Protein AF-A0A388MCX2-F1 (afdb_monomer)

Solvent-accessible surface area (backbone atoms only — not comparable to full-atom values): 18353 Å² total; per-residue (Å²): 13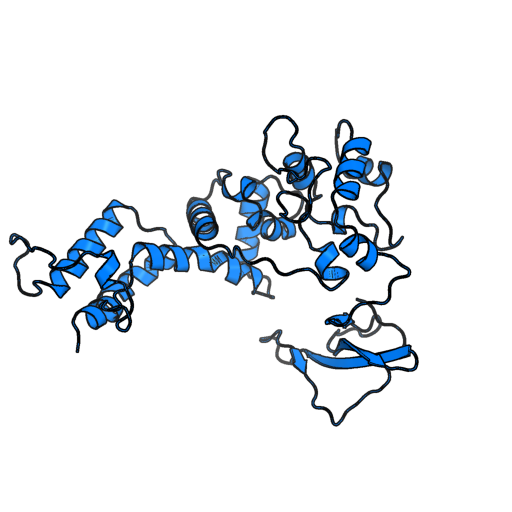3,62,58,47,58,50,42,56,62,57,66,45,49,70,49,48,69,59,20,45,70,44,73,76,50,71,70,57,44,53,51,52,52,51,52,52,49,36,49,60,72,45,68,87,57,57,93,90,52,87,81,75,77,91,64,57,71,71,55,37,37,31,46,62,90,76,74,18,63,52,27,75,54,68,61,63,52,25,34,54,43,28,22,46,56,55,62,49,56,75,69,49,91,63,93,45,71,68,53,55,50,46,25,55,53,48,17,64,56,69,43,41,64,46,54,82,50,42,72,59,42,71,72,27,66,56,55,53,69,50,81,50,92,46,69,55,56,47,43,28,39,53,29,28,71,77,66,56,80,84,79,80,78,84,65,70,32,52,67,50,46,33,64,36,55,50,45,61,24,96,70,28,28,40,99,85,70,44,57,42,38,44,44,88,50,91,89,41,56,34,36,65,37,32,37,55,53,42,47,29,41,47,64,51,42,33,79,90,75,52,40,73,54,50,60,66,61,50,51,72,68,36,85,87,60,82,64,49,55,65,50,49,52,46,54,60,68,16,46,48,69,71,55,52,49,54,55,35,76,89,44,77,84,42,60,71,35,54,30,35,50,75,80,50,91,75,68,45,52,34,36,31,35,65,44,74,44,98,86,75,45,77,41,69,45,54,30,35,52,49,90,52,98,86,44,93,54,68,45,72,64,66,84,87,73,73,72,86,62,77,69,98,51,72,38,113

pLDDT: mean 85.82, std 11.36, range [41.84, 96.75]

Secondary structure (DSSP, 8-state):
--HHHHIIIIIHHHHHHHHTTSPPPHHHHHHHHHHHHHHHH-TT--TTS----SS-HHHHHS-TTTTS--PPPHHHHHHHHHHTHHHHHHH--S--HHHHHHHHHHHHHHT-S-STTHHHHTT-HHHHTS--S-HHHHHHHHHHHHHS--------SHHHHHTSBSTT-TT-B-TTS-B---SSSTT--HHHHHHTT--BGGGGEETTTTEEPPHHHHHHHSTT-TTHHHHHHHHHHHS-HHHHHHH-TTSPPPTT-EEEESS-TT--EEEEEEEE-TTS-EEEEEEEE-SSTT---EEEPPTT----S--SSEE-

Mean predicted aligned error: 9.19 Å

Radius of gyration: 25.56 Å; Cα contacts (8 Å, |Δi|>4): 401; chains: 1; bounding box: 55×53×74 Å

Nearest PDB structures (foldseek):
  3zwl-assembly1_B  TM=4.437E-01  e=2.824E+00  Saccharomyces cerevisiae
  7za0-assembly1_AAA-2  TM=3.811E-01  e=2.824E+00  Bos taurus
  7bhp-assembly1_LZ  TM=3.731E-01  e=6.443E+00  Homo sapiens
  7ajt-assembly1_UQ  TM=3.222E-01  e=9.468E+00  Saccharomyces cerevisiae S288C

Structure (mmCIF, N/CA/C/O backbone):
data_AF-A0A388MCX2-F1
#
_entry.id   AF-A0A388MCX2-F1
#
loop_
_atom_site.group_PDB
_atom_site.id
_atom_site.type_symbol
_atom_site.label_atom_id
_atom_site.label_alt_id
_atom_site.label_comp_id
_atom_site.label_asym_id
_atom_site.label_entity_id
_atom_site.label_seq_id
_atom_site.pdbx_PDB_ins_code
_atom_site.Cartn_x
_atom_site.Cartn_y
_atom_site.Cartn_z
_atom_site.occupancy
_atom_site.B_iso_or_equiv
_atom_site.auth_seq_id
_atom_site.auth_comp_id
_atom_site.auth_asym_id
_atom_site.auth_atom_id
_atom_site.pdbx_PDB_model_num
ATOM 1 N N . MET A 1 1 ? 27.986 -21.193 -25.346 1.00 51.25 1 MET A N 1
ATOM 2 C CA . MET A 1 1 ? 27.025 -20.473 -24.473 1.00 51.25 1 MET A CA 1
ATOM 3 C C . MET A 1 1 ? 26.113 -19.589 -25.320 1.00 51.25 1 MET A C 1
ATOM 5 O O . MET A 1 1 ? 26.601 -18.941 -26.236 1.00 51.25 1 MET A O 1
ATOM 9 N N . GLY A 1 2 ? 24.800 -19.583 -25.066 1.00 84.44 2 GLY A N 1
ATOM 10 C CA . GLY A 1 2 ? 23.832 -18.855 -25.903 1.00 84.44 2 GLY A CA 1
ATOM 11 C C . GLY A 1 2 ? 23.956 -17.332 -25.774 1.00 84.44 2 GLY A C 1
ATOM 12 O O . GLY A 1 2 ? 24.013 -16.817 -24.662 1.00 84.44 2 GLY A O 1
ATOM 13 N N . ARG A 1 3 ? 23.958 -16.598 -26.898 1.00 87.56 3 ARG A N 1
ATOM 14 C CA . ARG A 1 3 ? 24.132 -15.126 -26.948 1.00 87.56 3 ARG A CA 1
ATOM 15 C C . ARG A 1 3 ? 23.177 -14.367 -26.018 1.00 87.56 3 ARG A C 1
ATOM 17 O O . ARG A 1 3 ? 23.587 -13.399 -25.391 1.00 87.56 3 ARG A O 1
ATOM 24 N N . ALA A 1 4 ? 21.940 -14.840 -25.864 1.00 86.50 4 ALA A N 1
ATOM 25 C CA . ALA A 1 4 ? 20.965 -14.265 -24.934 1.00 86.50 4 ALA A CA 1
ATOM 26 C C . ALA A 1 4 ? 21.430 -14.297 -23.462 1.00 86.50 4 ALA A C 1
ATOM 28 O O . ALA A 1 4 ? 21.191 -13.348 -22.718 1.00 86.50 4 ALA A O 1
ATOM 29 N N . LEU A 1 5 ? 22.153 -15.345 -23.047 1.00 87.69 5 LEU A N 1
ATOM 30 C CA . LEU A 1 5 ? 22.717 -15.435 -21.697 1.00 87.69 5 LEU A CA 1
ATOM 31 C C . LEU A 1 5 ? 23.795 -14.366 -21.476 1.00 87.69 5 LEU A C 1
ATOM 33 O O . LEU A 1 5 ? 23.802 -13.715 -20.435 1.00 87.69 5 LEU A O 1
ATOM 37 N N . VAL A 1 6 ? 24.655 -14.142 -22.475 1.00 89.62 6 VAL A N 1
ATOM 38 C CA . VAL A 1 6 ? 25.699 -13.104 -22.429 1.00 89.62 6 VAL A CA 1
ATOM 39 C C . VAL A 1 6 ? 25.077 -11.713 -22.308 1.00 89.62 6 VAL A C 1
ATOM 41 O O . VAL A 1 6 ? 25.524 -10.913 -21.490 1.00 89.62 6 VAL A O 1
ATOM 44 N N . VAL A 1 7 ? 24.000 -11.433 -23.051 1.00 89.75 7 VAL A N 1
ATOM 45 C CA . VAL A 1 7 ? 23.262 -10.166 -22.911 1.00 89.75 7 VAL A CA 1
ATOM 46 C C . VAL A 1 7 ? 22.733 -10.001 -21.482 1.00 89.75 7 VAL A C 1
ATOM 48 O O . VAL A 1 7 ? 22.960 -8.962 -20.864 1.00 89.75 7 VAL A O 1
ATOM 51 N N . ASN A 1 8 ? 22.069 -11.028 -20.943 1.00 89.81 8 ASN A N 1
ATOM 52 C CA . ASN A 1 8 ? 21.477 -10.980 -19.606 1.00 89.81 8 ASN A CA 1
ATOM 53 C C . ASN A 1 8 ? 22.512 -10.770 -18.490 1.00 89.81 8 ASN A C 1
ATOM 55 O O . ASN A 1 8 ? 22.220 -10.055 -17.531 1.00 89.81 8 ASN A O 1
ATOM 59 N N . MET A 1 9 ? 23.677 -11.416 -18.588 1.00 86.88 9 MET A N 1
ATOM 60 C CA . MET A 1 9 ? 24.677 -11.442 -17.515 1.00 86.88 9 MET A CA 1
ATOM 61 C C . MET A 1 9 ? 25.724 -10.333 -17.627 1.00 86.88 9 MET A C 1
ATOM 63 O O . MET A 1 9 ? 26.116 -9.784 -16.607 1.00 86.88 9 MET A O 1
ATOM 67 N N . ALA A 1 10 ? 26.167 -9.980 -18.836 1.00 85.75 10 ALA A N 1
ATOM 68 C CA . ALA A 1 10 ? 27.235 -8.999 -19.024 1.00 85.75 10 ALA A CA 1
ATOM 69 C C . ALA A 1 10 ? 26.684 -7.618 -19.400 1.00 85.75 10 ALA A C 1
ATOM 71 O O . ALA A 1 10 ? 26.901 -6.641 -18.687 1.00 85.75 10 ALA A O 1
ATOM 72 N N . LEU A 1 11 ? 25.921 -7.528 -20.497 1.00 83.06 11 LEU A N 1
ATOM 73 C CA . LEU A 1 11 ? 25.466 -6.230 -21.015 1.00 83.06 11 LEU A CA 1
ATOM 74 C C . LEU A 1 11 ? 24.467 -5.555 -20.080 1.00 83.06 11 LEU A C 1
ATOM 76 O O . LEU A 1 11 ? 24.525 -4.349 -19.848 1.00 83.06 11 LEU A O 1
ATOM 80 N N . PHE A 1 12 ? 23.539 -6.334 -19.541 1.00 88.56 12 PHE A N 1
ATOM 81 C CA . PHE A 1 12 ? 22.505 -5.807 -18.671 1.00 88.56 12 PHE A CA 1
ATOM 82 C C . PHE A 1 12 ? 22.972 -5.568 -17.233 1.00 88.56 12 PHE A C 1
ATOM 84 O O . PHE A 1 12 ? 22.443 -4.664 -16.592 1.00 88.56 12 PHE A O 1
ATOM 91 N N . ALA A 1 13 ? 23.991 -6.276 -16.736 1.00 83.25 13 ALA A N 1
ATOM 92 C CA . ALA A 1 13 ? 24.514 -6.050 -15.385 1.00 83.25 13 ALA A CA 1
ATOM 93 C C . ALA A 1 13 ? 24.967 -4.598 -15.158 1.00 83.25 13 ALA A C 1
ATOM 95 O O . ALA A 1 13 ? 24.657 -4.014 -14.119 1.00 83.25 13 ALA A O 1
ATOM 96 N N . LEU A 1 14 ? 25.594 -3.981 -16.165 1.00 82.50 14 LEU A N 1
ATOM 97 C CA . LEU A 1 14 ? 26.000 -2.572 -16.129 1.00 82.50 14 LEU A CA 1
ATOM 98 C C . LEU A 1 14 ? 24.806 -1.617 -15.970 1.00 82.50 14 LEU A C 1
ATOM 100 O O . LEU A 1 14 ? 24.901 -0.591 -15.299 1.00 82.50 14 LEU A O 1
ATOM 104 N N . LEU A 1 15 ? 23.657 -1.964 -16.555 1.00 84.88 15 LEU A N 1
ATOM 105 C CA . LEU A 1 15 ? 22.443 -1.152 -16.469 1.00 84.88 15 LEU A CA 1
ATOM 106 C C . LEU A 1 15 ? 21.780 -1.248 -15.095 1.00 84.88 15 LEU A C 1
ATOM 108 O O . LEU A 1 15 ? 21.069 -0.327 -14.701 1.00 84.88 15 LEU A O 1
ATOM 112 N N . TRP A 1 16 ? 21.980 -2.346 -14.364 1.00 86.94 16 TRP A N 1
ATOM 113 C CA . TRP A 1 16 ? 21.266 -2.604 -13.113 1.00 86.94 16 TRP A CA 1
ATOM 114 C C . TRP A 1 16 ? 21.741 -1.736 -11.956 1.00 86.94 16 TRP A C 1
ATOM 116 O O . TRP A 1 16 ? 20.928 -1.415 -11.094 1.00 86.94 16 TRP A O 1
ATOM 126 N N . TYR A 1 17 ? 23.004 -1.297 -11.954 1.00 81.81 17 TYR A N 1
ATOM 127 C CA . TYR A 1 17 ? 23.502 -0.368 -10.936 1.00 8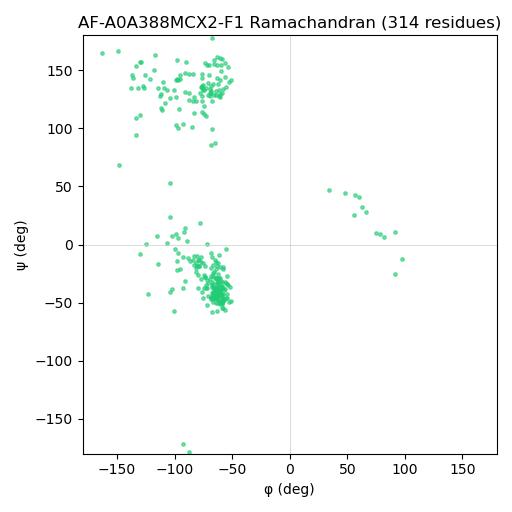1.81 17 TYR A CA 1
ATOM 128 C C . TYR A 1 17 ? 22.692 0.938 -10.936 1.00 81.81 17 TYR A C 1
ATOM 130 O O . TYR A 1 17 ? 22.064 1.292 -9.940 1.00 81.81 17 TYR A O 1
ATOM 138 N N . VAL A 1 18 ? 22.599 1.597 -12.095 1.00 83.50 18 VAL A N 1
ATOM 139 C CA . VAL A 1 18 ? 21.809 2.830 -12.262 1.00 83.50 18 VAL A CA 1
ATOM 140 C C . VAL A 1 18 ? 20.304 2.533 -12.260 1.00 83.50 18 VAL A C 1
ATOM 142 O O . VAL A 1 18 ? 19.497 3.297 -11.729 1.00 83.50 18 VAL A O 1
ATOM 145 N N . GLY A 1 19 ? 19.912 1.386 -12.813 1.00 85.75 19 GLY A N 1
ATOM 146 C CA . GLY A 1 19 ? 18.524 0.956 -12.934 1.00 85.75 19 GLY A CA 1
ATOM 147 C C . GLY A 1 19 ? 17.833 0.624 -11.610 1.00 85.75 19 GLY A C 1
ATOM 148 O O . GLY A 1 19 ? 16.627 0.403 -11.623 1.00 85.75 19 GLY A O 1
ATOM 149 N N . LYS A 1 20 ? 18.547 0.591 -10.480 1.00 86.06 20 LYS A N 1
ATOM 150 C CA . LYS A 1 20 ? 17.944 0.452 -9.143 1.00 86.06 20 LYS A CA 1
ATOM 151 C C . LYS A 1 20 ? 17.400 1.761 -8.575 1.00 86.06 20 LYS A C 1
ATOM 153 O O . LYS A 1 20 ? 16.537 1.714 -7.705 1.00 86.06 20 LYS A O 1
ATOM 158 N N . VAL A 1 21 ? 17.902 2.906 -9.034 1.00 84.44 21 VAL A N 1
ATOM 159 C CA . VAL A 1 21 ? 17.571 4.227 -8.466 1.00 84.44 21 VAL A CA 1
ATOM 160 C C . VAL A 1 21 ? 16.807 5.121 -9.434 1.00 84.44 21 VAL A C 1
ATOM 162 O O . VAL A 1 21 ? 16.193 6.096 -9.011 1.00 84.44 21 VAL A O 1
ATOM 165 N N . ARG A 1 22 ? 16.819 4.810 -10.737 1.00 86.56 22 ARG A N 1
ATOM 166 C CA . ARG A 1 22 ? 16.163 5.643 -11.747 1.00 86.56 22 ARG A CA 1
ATOM 167 C C . ARG A 1 22 ? 15.407 4.813 -12.784 1.00 86.56 22 ARG A C 1
ATOM 169 O O . ARG A 1 22 ? 15.970 3.862 -13.336 1.00 86.56 22 ARG A O 1
ATOM 176 N N . PRO A 1 23 ? 14.164 5.193 -13.128 1.00 89.00 23 PRO A N 1
ATOM 177 C CA . PRO A 1 23 ? 13.487 4.641 -14.290 1.00 89.00 23 PRO A CA 1
ATOM 178 C C . PRO A 1 23 ? 14.250 4.960 -15.582 1.00 89.00 23 PRO A C 1
ATOM 180 O O . PRO A 1 23 ? 14.630 6.102 -15.838 1.00 89.00 23 PRO A O 1
ATOM 183 N N . LEU A 1 24 ? 14.439 3.958 -16.434 1.00 89.50 24 LEU A N 1
ATOM 184 C CA . LEU A 1 24 ? 14.990 4.129 -17.772 1.00 89.50 24 LEU A CA 1
ATOM 185 C C . LEU A 1 24 ? 13.974 4.865 -18.650 1.00 89.50 24 LEU A C 1
ATOM 187 O O . LEU A 1 24 ? 12.834 4.416 -18.783 1.00 89.50 24 LEU A O 1
ATOM 191 N N . GLY A 1 25 ? 14.398 5.951 -19.297 1.00 88.56 25 GLY A N 1
ATOM 192 C CA . GLY A 1 25 ? 13.577 6.663 -20.278 1.00 88.56 25 GLY A CA 1
ATOM 193 C C . GLY A 1 25 ? 13.236 5.791 -21.491 1.00 88.56 25 GLY A C 1
ATOM 194 O O . GLY A 1 25 ? 13.982 4.874 -21.841 1.00 88.56 25 GLY A O 1
ATOM 195 N N . SER A 1 26 ? 12.121 6.088 -22.165 1.00 89.25 26 SER A N 1
ATOM 196 C CA . SER A 1 26 ? 11.643 5.319 -23.327 1.00 89.25 26 SER A CA 1
ATOM 197 C C . SER A 1 26 ? 12.703 5.202 -24.427 1.00 89.25 26 SER A C 1
ATOM 199 O O . SER A 1 26 ? 12.983 4.101 -24.894 1.00 89.25 26 SER A O 1
ATOM 201 N N . LYS A 1 27 ? 13.372 6.313 -24.766 1.00 92.88 27 LYS A N 1
ATOM 202 C CA . LYS A 1 27 ? 14.470 6.347 -25.747 1.00 92.88 27 LYS A CA 1
ATOM 203 C C . LYS A 1 27 ? 15.610 5.398 -25.361 1.00 92.88 27 LYS A C 1
ATOM 205 O O . LYS A 1 27 ? 16.040 4.592 -26.182 1.00 92.88 27 LYS A O 1
ATOM 210 N N . THR A 1 28 ? 16.0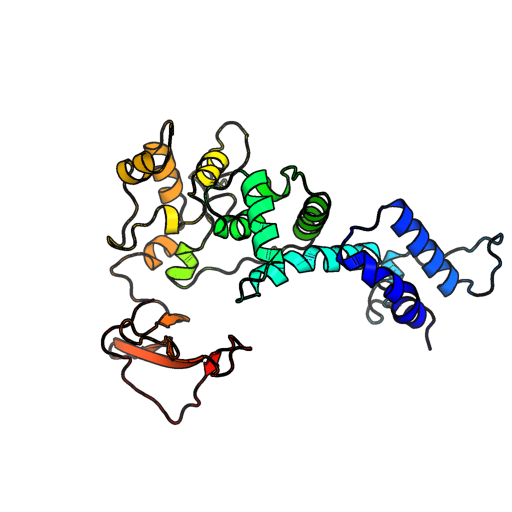53 5.438 -24.104 1.00 91.31 28 THR A N 1
ATOM 211 C CA . THR A 1 28 ? 17.114 4.559 -23.588 1.00 91.31 28 THR A CA 1
ATOM 212 C C . THR A 1 28 ? 16.702 3.093 -23.654 1.00 91.31 28 THR A C 1
ATOM 214 O O . THR A 1 28 ? 17.484 2.267 -24.118 1.00 91.31 28 THR A O 1
ATOM 217 N N . ARG A 1 29 ? 15.461 2.762 -23.268 1.00 91.69 29 ARG A N 1
ATOM 218 C CA . ARG A 1 29 ? 14.926 1.395 -23.380 1.00 91.69 29 ARG A CA 1
ATOM 219 C C . ARG A 1 29 ? 14.974 0.909 -24.828 1.00 91.69 29 ARG A C 1
ATOM 221 O O . ARG A 1 29 ? 15.477 -0.182 -25.072 1.00 91.69 29 ARG A O 1
ATOM 228 N N . THR A 1 30 ? 14.529 1.722 -25.786 1.00 91.56 30 THR A N 1
ATOM 229 C CA . THR A 1 30 ? 14.565 1.375 -27.216 1.00 91.56 30 THR A CA 1
ATOM 230 C C . THR A 1 30 ? 15.990 1.139 -27.712 1.00 91.56 30 THR A C 1
ATOM 232 O O . THR A 1 30 ? 16.240 0.152 -28.401 1.00 91.56 30 THR A O 1
ATOM 235 N N . VAL A 1 31 ? 16.946 1.990 -27.327 1.00 91.88 31 VAL A N 1
ATOM 236 C CA . VAL A 1 31 ? 18.361 1.825 -27.702 1.00 91.88 31 VAL A CA 1
ATOM 237 C C . VAL A 1 31 ? 18.945 0.542 -27.110 1.00 91.88 31 VAL A C 1
ATOM 239 O O . VAL A 1 31 ? 19.586 -0.221 -27.831 1.00 91.88 31 VAL A O 1
ATOM 242 N N . VAL A 1 32 ? 18.694 0.268 -25.828 1.00 91.56 32 VAL A N 1
ATOM 243 C CA . VAL A 1 32 ? 19.165 -0.950 -25.151 1.00 91.56 32 VAL A CA 1
ATOM 244 C C . VAL A 1 32 ? 18.576 -2.198 -25.808 1.00 91.56 32 VAL A C 1
ATOM 246 O O . VAL A 1 32 ? 19.331 -3.103 -26.162 1.00 91.56 32 VAL A O 1
ATOM 249 N N . LYS A 1 33 ? 17.256 -2.229 -26.044 1.00 92.12 33 LYS A N 1
ATOM 250 C CA . LYS A 1 33 ? 16.583 -3.332 -26.750 1.00 92.12 33 LYS A CA 1
ATOM 251 C C . LYS A 1 33 ? 17.179 -3.543 -28.141 1.00 92.12 33 LYS A C 1
ATOM 253 O O . LYS A 1 33 ? 17.530 -4.662 -28.505 1.00 92.12 33 LYS A O 1
ATOM 258 N N . ARG A 1 34 ? 17.378 -2.462 -28.903 1.00 89.88 34 ARG A N 1
ATOM 259 C CA . ARG A 1 34 ? 17.969 -2.522 -30.247 1.00 89.88 34 ARG A CA 1
ATOM 260 C C . ARG A 1 34 ? 19.397 -3.068 -30.225 1.00 89.88 34 ARG A C 1
ATOM 262 O O . ARG A 1 34 ? 19.717 -3.923 -31.043 1.00 89.88 34 ARG A O 1
ATOM 269 N N . ARG A 1 35 ? 20.248 -2.621 -29.295 1.00 89.62 35 ARG A N 1
ATOM 270 C CA . ARG A 1 35 ? 21.633 -3.112 -29.166 1.00 89.62 35 ARG A CA 1
ATOM 271 C C . ARG A 1 35 ? 21.689 -4.577 -28.735 1.00 89.62 35 ARG A C 1
ATOM 273 O O . ARG A 1 35 ? 22.442 -5.348 -29.322 1.00 89.62 35 ARG A O 1
ATOM 280 N N . ALA A 1 36 ? 20.856 -4.976 -27.777 1.00 91.00 36 ALA A N 1
ATOM 281 C CA . ALA A 1 36 ? 20.722 -6.371 -27.366 1.00 91.00 36 ALA A CA 1
ATOM 282 C C . ALA A 1 36 ? 20.261 -7.263 -28.531 1.00 91.00 36 ALA A C 1
ATOM 284 O O . ALA A 1 36 ? 20.872 -8.296 -28.798 1.00 91.00 36 ALA A O 1
ATOM 285 N N . ALA A 1 37 ? 19.240 -6.837 -29.280 1.00 90.69 37 ALA A N 1
ATOM 286 C CA . ALA A 1 37 ? 18.766 -7.560 -30.456 1.00 90.69 37 ALA A CA 1
ATOM 287 C C . ALA A 1 37 ? 19.848 -7.649 -31.546 1.00 90.69 37 ALA A C 1
ATOM 289 O O . ALA A 1 37 ? 20.050 -8.722 -32.113 1.00 90.69 37 ALA A O 1
ATOM 290 N N . LYS A 1 38 ? 20.597 -6.563 -31.795 1.00 89.94 38 LYS A N 1
ATOM 291 C CA . LYS A 1 38 ? 21.736 -6.570 -32.725 1.00 89.94 38 LYS A CA 1
ATOM 292 C C . LYS A 1 38 ? 22.774 -7.607 -32.308 1.00 89.94 38 LYS A C 1
ATOM 294 O O . LYS A 1 38 ? 23.193 -8.401 -33.138 1.00 89.94 38 LYS A O 1
ATOM 299 N N . PHE A 1 39 ? 23.140 -7.656 -31.029 1.00 89.88 39 PHE A N 1
ATOM 300 C CA . PHE A 1 39 ? 24.103 -8.633 -30.522 1.00 89.88 39 PHE A CA 1
ATOM 301 C C . PHE A 1 39 ? 23.626 -10.084 -30.704 1.00 89.88 39 PHE A C 1
ATOM 303 O O . PHE A 1 39 ? 24.408 -10.961 -31.067 1.00 89.88 39 PHE A O 1
ATOM 310 N N . VAL A 1 40 ? 22.334 -10.351 -30.498 1.00 89.94 40 VAL A N 1
ATOM 311 C CA . VAL A 1 40 ? 21.765 -11.694 -30.689 1.00 89.94 40 VAL A CA 1
ATOM 312 C C . VAL A 1 40 ? 21.800 -12.107 -32.166 1.00 89.94 40 VAL A C 1
ATOM 314 O O . VAL A 1 40 ? 22.288 -13.197 -32.486 1.00 89.94 40 VAL A O 1
ATOM 317 N N . TRP A 1 41 ? 21.328 -11.238 -33.065 1.00 89.88 41 TRP A N 1
ATOM 318 C CA . TRP A 1 41 ? 21.095 -11.578 -34.475 1.00 89.88 41 TRP A CA 1
ATOM 319 C C . TRP A 1 41 ? 22.288 -11.317 -35.402 1.00 89.88 41 TRP A C 1
ATOM 321 O O . TRP A 1 41 ? 22.467 -12.048 -36.373 1.00 89.88 41 TRP A O 1
ATOM 331 N N . LYS A 1 42 ? 23.117 -10.310 -35.114 1.00 88.38 42 LYS A N 1
ATOM 332 C CA . LYS A 1 42 ? 24.260 -9.887 -35.940 1.00 88.38 42 LYS A CA 1
ATOM 333 C C . LYS A 1 42 ? 25.410 -9.318 -35.074 1.00 88.38 42 LYS A C 1
ATOM 335 O O . LYS A 1 42 ? 25.696 -8.122 -35.147 1.00 88.38 42 LYS A O 1
ATOM 340 N N . PRO A 1 43 ? 26.093 -10.152 -34.261 1.00 83.12 43 PRO A N 1
ATOM 341 C CA . PRO A 1 43 ? 27.108 -9.691 -33.303 1.00 83.12 43 P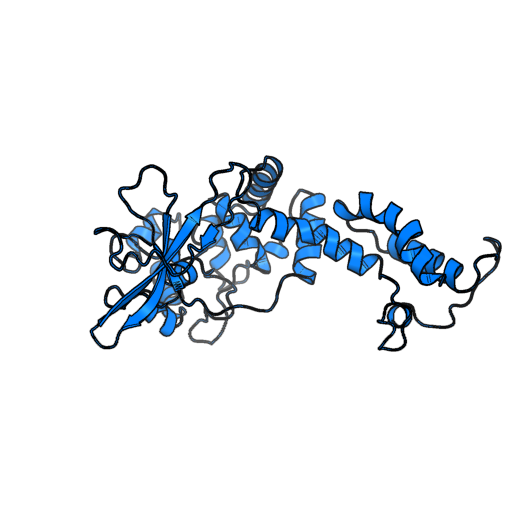RO A CA 1
ATOM 342 C C . PRO A 1 43 ? 28.355 -9.062 -33.942 1.00 83.12 43 PRO A C 1
ATOM 344 O O . PRO A 1 43 ? 28.963 -8.199 -33.324 1.00 83.12 43 PRO A O 1
ATOM 347 N N . GLY A 1 44 ? 28.729 -9.472 -35.160 1.00 81.44 44 GLY A N 1
ATOM 348 C CA . GLY A 1 44 ? 29.908 -8.960 -35.877 1.00 81.44 44 GLY A CA 1
ATOM 349 C C . GLY A 1 44 ? 29.617 -7.855 -36.898 1.00 81.44 44 GLY A C 1
ATOM 350 O O . GLY A 1 44 ? 30.508 -7.475 -37.649 1.00 81.44 44 GLY A O 1
ATOM 351 N N . GLY A 1 45 ? 28.373 -7.369 -36.984 1.00 79.31 45 GLY A N 1
ATOM 352 C CA . GLY A 1 45 ? 28.006 -6.326 -37.945 1.00 79.31 45 GLY A CA 1
ATOM 353 C C . GLY A 1 45 ? 28.490 -4.945 -37.505 1.00 79.31 45 GLY A C 1
ATOM 354 O O . GLY A 1 45 ? 28.268 -4.555 -36.354 1.00 79.31 45 GLY A O 1
ATOM 355 N N . ARG A 1 46 ? 29.075 -4.175 -38.431 1.00 77.81 46 ARG A N 1
ATOM 356 C CA . ARG A 1 46 ? 29.503 -2.785 -38.181 1.00 77.81 46 ARG A CA 1
ATOM 357 C C . ARG A 1 46 ? 28.322 -1.911 -37.748 1.00 77.81 46 ARG A C 1
ATOM 359 O O . ARG A 1 46 ? 27.160 -2.251 -37.974 1.00 77.81 46 ARG A O 1
ATOM 366 N N . ASP A 1 47 ? 28.583 -0.782 -37.095 1.00 70.94 47 ASP A N 1
ATOM 367 C CA . ASP A 1 47 ? 27.515 0.110 -36.612 1.00 70.94 47 ASP A CA 1
ATOM 368 C C . ASP A 1 47 ? 26.703 0.785 -37.717 1.00 70.94 47 ASP A C 1
ATOM 370 O O . ASP A 1 47 ? 25.522 1.059 -37.511 1.00 70.94 47 ASP A O 1
ATOM 374 N N . SER A 1 48 ? 27.286 0.931 -38.906 1.00 73.69 48 SER A N 1
ATOM 375 C CA . SER A 1 48 ? 26.608 1.402 -40.115 1.00 73.69 48 SER A CA 1
ATOM 376 C C . SER A 1 48 ? 25.728 0.345 -40.787 1.00 73.69 48 SER A C 1
ATOM 378 O O . SER A 1 48 ? 24.892 0.685 -41.621 1.00 73.69 48 SER A O 1
ATOM 380 N N . GLU A 1 49 ? 25.881 -0.935 -40.443 1.00 77.19 49 GLU A N 1
ATOM 381 C CA . GLU A 1 49 ? 25.119 -2.004 -41.076 1.00 77.19 49 GLU A CA 1
ATOM 382 C C . GLU A 1 49 ? 23.782 -2.239 -40.370 1.00 77.19 49 GLU A C 1
ATOM 384 O O . GLU A 1 49 ? 23.707 -2.461 -39.156 1.00 77.19 49 GLU A O 1
ATOM 389 N N . GLY A 1 50 ? 22.710 -2.277 -41.162 1.00 78.75 50 GLY A N 1
ATOM 390 C CA . GLY A 1 50 ? 21.401 -2.715 -40.695 1.00 78.75 50 GLY A CA 1
ATOM 391 C C . GLY A 1 50 ? 21.419 -4.156 -40.169 1.00 78.75 50 GLY A C 1
ATOM 392 O O . GLY A 1 50 ? 22.239 -4.996 -40.565 1.00 78.75 50 GLY A O 1
ATOM 393 N N . PHE A 1 51 ? 20.478 -4.450 -39.274 1.00 86.50 51 PHE A N 1
ATOM 394 C CA . PHE A 1 51 ? 20.130 -5.812 -38.880 1.00 86.50 51 PHE A CA 1
ATOM 395 C C . PHE A 1 51 ? 18.608 -5.932 -38.804 1.00 86.50 51 PHE A C 1
ATOM 397 O O . PHE A 1 51 ? 17.927 -4.979 -38.423 1.00 86.50 51 PHE A O 1
ATOM 404 N N . MET A 1 52 ? 18.090 -7.108 -39.145 1.00 83.62 52 MET A N 1
ATOM 405 C CA . MET A 1 52 ? 16.671 -7.427 -39.039 1.00 83.62 52 MET A CA 1
ATOM 406 C C . MET A 1 52 ? 16.484 -8.463 -37.924 1.00 83.62 52 MET A C 1
ATOM 408 O O . MET A 1 52 ? 17.021 -9.570 -38.037 1.00 83.62 52 MET A O 1
ATOM 412 N N . PRO A 1 53 ? 15.779 -8.129 -36.826 1.00 85.56 53 PRO A N 1
ATOM 413 C CA . PRO A 1 53 ? 15.372 -9.125 -35.844 1.00 85.56 53 PRO A CA 1
ATOM 414 C C . PRO A 1 53 ? 14.475 -10.166 -36.515 1.00 85.56 53 PRO A C 1
ATOM 416 O O . PRO A 1 53 ? 13.511 -9.803 -37.181 1.00 85.56 53 PRO A O 1
ATOM 419 N N . LYS A 1 54 ? 14.774 -11.456 -36.335 1.00 86.50 54 LYS A N 1
ATOM 420 C CA . LYS A 1 54 ? 13.935 -12.537 -36.884 1.00 86.50 54 LYS A CA 1
ATOM 421 C C . LYS A 1 54 ? 12.700 -12.832 -36.034 1.00 86.50 54 LYS A C 1
ATOM 423 O O . LYS A 1 54 ? 11.770 -13.470 -36.503 1.00 86.50 54 LYS A O 1
ATOM 428 N N . VAL A 1 55 ? 12.719 -12.404 -34.775 1.00 88.12 55 VAL A N 1
ATOM 429 C CA . VAL A 1 55 ? 11.679 -12.677 -33.782 1.00 88.12 55 VAL A CA 1
ATOM 430 C C . VAL A 1 55 ? 11.393 -11.388 -33.018 1.00 88.12 55 VAL A C 1
ATOM 432 O O . VAL A 1 55 ? 12.314 -10.607 -32.748 1.00 88.12 55 VAL A O 1
ATOM 435 N N . ALA A 1 56 ? 10.121 -11.167 -32.681 1.00 89.88 56 ALA A N 1
ATOM 436 C CA . ALA A 1 56 ? 9.686 -10.025 -31.889 1.00 89.88 56 ALA A CA 1
ATOM 437 C C . ALA A 1 56 ? 10.358 -10.002 -30.506 1.00 89.88 56 ALA A C 1
ATOM 439 O O . ALA A 1 56 ? 10.684 -11.042 -29.929 1.00 89.88 56 ALA A O 1
ATOM 440 N N . TRP A 1 57 ? 10.557 -8.796 -29.964 1.00 91.31 57 TRP A N 1
ATOM 441 C CA . TRP A 1 57 ? 11.232 -8.613 -28.677 1.00 91.31 57 TRP A CA 1
ATOM 442 C C . TRP A 1 57 ? 10.505 -9.326 -27.527 1.00 91.31 57 TRP A C 1
ATOM 444 O O . TRP A 1 57 ? 11.139 -9.977 -26.704 1.00 91.31 57 TRP A O 1
ATOM 454 N N . ASP A 1 58 ? 9.178 -9.242 -27.483 1.00 91.25 58 ASP A N 1
ATOM 455 C CA . ASP A 1 58 ? 8.413 -9.859 -26.397 1.00 91.25 58 ASP A CA 1
ATOM 456 C C . ASP A 1 58 ? 8.500 -11.392 -26.447 1.00 91.25 58 ASP A C 1
ATOM 458 O O . ASP A 1 58 ? 8.696 -12.031 -25.416 1.00 91.25 58 ASP A O 1
ATOM 462 N N . THR A 1 59 ? 8.508 -11.979 -27.647 1.00 91.75 59 THR A N 1
ATOM 463 C CA . THR A 1 59 ? 8.662 -13.427 -27.844 1.00 91.75 59 THR A CA 1
ATOM 464 C C . THR A 1 59 ? 10.038 -13.934 -27.407 1.00 91.75 59 THR A C 1
ATOM 466 O O . THR A 1 59 ? 10.131 -14.971 -26.757 1.00 91.75 59 THR A O 1
ATOM 469 N N . ILE A 1 60 ? 11.133 -13.211 -27.692 1.00 91.56 60 ILE A N 1
ATOM 470 C CA . ILE A 1 60 ? 12.465 -13.636 -27.213 1.00 91.56 60 ILE A CA 1
ATOM 471 C C . ILE A 1 60 ? 12.608 -13.522 -25.687 1.00 91.56 60 ILE A C 1
ATOM 473 O O . ILE A 1 60 ? 13.483 -14.175 -25.110 1.00 91.56 60 ILE A O 1
ATOM 477 N N . CYS A 1 61 ? 11.767 -12.710 -25.039 1.00 92.44 61 CYS A N 1
ATOM 478 C CA . CYS A 1 61 ? 11.734 -12.572 -23.588 1.00 92.44 61 CYS A CA 1
ATOM 479 C C . CYS A 1 61 ? 10.996 -13.708 -22.870 1.00 92.44 61 CYS A C 1
ATOM 481 O O . CYS A 1 61 ? 11.222 -13.889 -21.674 1.00 92.44 61 CYS A O 1
ATOM 483 N N . HIS A 1 62 ? 10.151 -14.474 -23.567 1.00 92.00 62 HIS A N 1
ATOM 484 C CA . HIS A 1 62 ? 9.488 -15.643 -22.988 1.00 92.00 62 HIS A CA 1
ATOM 485 C C . HIS A 1 62 ? 10.497 -16.695 -22.515 1.00 92.00 62 HIS A C 1
ATOM 487 O O . HIS A 1 62 ? 11.664 -16.712 -22.935 1.00 92.00 62 HIS A O 1
ATOM 493 N N . SER A 1 63 ? 10.048 -17.583 -21.628 1.00 89.62 63 SER A N 1
ATOM 494 C CA . SER A 1 63 ? 10.874 -18.691 -21.159 1.00 89.62 63 SER A CA 1
ATOM 495 C C . SER A 1 63 ? 11.225 -19.640 -22.310 1.00 89.62 63 SER A C 1
ATOM 497 O O . SER A 1 63 ? 10.567 -19.670 -23.349 1.00 89.62 63 SER A O 1
ATOM 499 N N . ARG A 1 64 ? 12.264 -20.465 -22.127 1.00 86.81 64 ARG A N 1
ATOM 500 C CA . ARG A 1 64 ? 12.618 -21.488 -23.128 1.00 86.81 64 ARG A CA 1
ATOM 501 C C . ARG A 1 64 ? 11.525 -22.543 -23.303 1.00 86.81 64 ARG A C 1
ATOM 503 O O . ARG A 1 64 ? 11.405 -23.099 -24.385 1.00 86.81 64 ARG A O 1
ATOM 510 N N . GLN A 1 65 ? 10.748 -22.800 -22.250 1.00 90.44 65 GLN A N 1
ATOM 511 C CA . GLN A 1 65 ? 9.613 -23.727 -22.280 1.00 90.44 65 GLN A CA 1
ATOM 512 C C . GLN A 1 65 ? 8.481 -23.192 -23.168 1.00 90.44 65 GLN A C 1
ATOM 514 O O . GLN A 1 65 ? 7.819 -23.961 -23.850 1.00 90.44 65 GLN A O 1
ATOM 519 N N . GLU A 1 66 ? 8.324 -21.870 -23.235 1.00 89.94 66 GLU A N 1
ATOM 520 C CA . GLU A 1 66 ? 7.343 -21.174 -24.080 1.00 89.94 66 GLU A CA 1
ATOM 521 C C . GLU A 1 66 ? 7.902 -20.819 -25.476 1.00 89.94 66 GLU A C 1
ATOM 523 O O . GLU A 1 66 ? 7.345 -19.978 -26.180 1.00 89.94 66 GLU A O 1
ATOM 528 N N . GLY A 1 67 ? 9.038 -21.406 -25.874 1.00 85.12 67 GLY A N 1
ATOM 529 C CA . GLY A 1 67 ? 9.673 -21.158 -27.175 1.00 85.12 67 GLY A CA 1
ATOM 530 C C . GLY A 1 67 ? 10.467 -19.847 -27.281 1.00 85.12 67 GLY A C 1
ATOM 531 O O . GLY A 1 67 ? 10.903 -19.477 -28.372 1.00 85.12 67 GLY A O 1
ATOM 532 N N . GLY A 1 68 ? 10.681 -19.140 -26.168 1.00 90.06 68 GLY A N 1
ATOM 533 C CA . GLY A 1 68 ? 11.504 -17.932 -26.102 1.00 90.06 68 GLY A CA 1
ATOM 534 C C . GLY A 1 68 ? 12.992 -18.200 -25.844 1.00 90.06 68 GLY A C 1
ATOM 535 O O . GLY A 1 68 ? 13.455 -19.335 -25.714 1.00 90.06 68 GLY A O 1
ATOM 536 N N . LEU A 1 69 ? 13.781 -17.124 -25.742 1.00 89.25 69 LEU A N 1
ATOM 537 C CA . LEU A 1 69 ? 15.218 -17.196 -25.432 1.00 89.25 69 LEU A CA 1
ATOM 538 C C . LEU A 1 69 ? 15.532 -16.911 -23.954 1.00 89.25 69 LEU A C 1
ATOM 540 O O . LEU A 1 69 ? 16.697 -17.006 -23.552 1.00 89.25 69 LEU A O 1
ATOM 544 N N . GLY A 1 70 ? 14.524 -16.569 -23.144 1.00 89.75 70 GLY A N 1
ATOM 545 C CA . GLY A 1 70 ? 14.682 -16.161 -21.748 1.00 89.75 70 GLY A CA 1
ATOM 546 C C . GLY A 1 70 ? 15.418 -14.829 -21.588 1.00 89.75 70 GLY A C 1
ATOM 547 O O . GLY A 1 70 ? 16.132 -14.624 -20.602 1.00 89.75 70 GLY A O 1
ATOM 548 N N . LEU A 1 71 ? 15.333 -13.937 -22.579 1.00 91.56 71 LEU A N 1
ATOM 549 C CA . LEU A 1 71 ? 15.972 -12.626 -22.500 1.00 91.56 71 LEU A CA 1
ATOM 550 C C . LEU A 1 71 ? 15.211 -11.723 -21.519 1.00 91.56 71 LEU A C 1
ATOM 552 O O . LEU A 1 71 ? 13.990 -11.636 -21.569 1.00 91.56 71 LEU A O 1
ATOM 556 N N . LYS A 1 72 ? 15.900 -11.003 -20.633 1.00 91.06 72 LYS A N 1
ATOM 557 C CA . LYS A 1 72 ? 15.214 -10.076 -19.722 1.00 91.06 72 LYS A CA 1
ATOM 558 C C . LYS A 1 72 ? 14.756 -8.830 -20.475 1.00 91.06 72 LYS A C 1
ATOM 560 O O . LYS A 1 72 ? 15.540 -8.210 -21.190 1.00 91.06 72 LYS A O 1
ATOM 565 N N . ASP A 1 73 ? 13.509 -8.410 -20.276 1.00 92.31 73 ASP A N 1
ATOM 566 C CA . ASP A 1 73 ? 13.079 -7.103 -20.768 1.00 92.31 73 ASP A CA 1
ATOM 567 C C . ASP A 1 73 ? 13.681 -5.995 -19.881 1.00 92.31 73 ASP A C 1
ATOM 569 O O . ASP A 1 73 ? 13.388 -5.949 -18.681 1.00 92.31 73 ASP A O 1
ATOM 573 N N . PRO A 1 74 ? 14.505 -5.079 -20.426 1.00 91.69 74 PRO A N 1
ATOM 574 C CA . PRO A 1 74 ? 15.176 -4.064 -19.622 1.00 91.69 74 PRO A CA 1
ATOM 575 C C . PRO A 1 74 ? 14.211 -3.054 -18.999 1.00 91.69 74 PRO A C 1
ATOM 577 O O . PRO A 1 74 ? 14.518 -2.497 -17.948 1.00 91.69 74 PRO A O 1
ATOM 580 N N . GLY A 1 75 ? 13.047 -2.824 -19.613 1.00 91.62 75 GLY A N 1
ATOM 581 C CA . GLY A 1 75 ? 12.004 -1.968 -19.060 1.00 91.62 75 GLY A CA 1
ATOM 582 C C . GLY A 1 75 ? 11.318 -2.621 -17.865 1.00 91.62 75 GLY A C 1
ATOM 583 O O . GLY A 1 75 ? 11.280 -2.013 -16.798 1.00 91.62 75 GLY A O 1
ATOM 584 N N . LYS A 1 76 ? 10.839 -3.863 -18.021 1.00 91.75 76 LYS A N 1
ATOM 585 C CA . LYS A 1 76 ? 10.184 -4.627 -16.945 1.00 91.75 76 LYS A CA 1
ATOM 586 C C . LYS A 1 76 ? 11.138 -4.863 -15.770 1.00 91.75 76 LYS A C 1
ATOM 588 O O . LYS A 1 76 ? 10.765 -4.622 -14.627 1.00 91.75 76 LYS A O 1
ATOM 593 N N . GLN A 1 77 ? 12.391 -5.244 -16.042 1.00 91.81 77 GLN A N 1
ATOM 594 C CA . GLN A 1 77 ? 13.400 -5.464 -15.001 1.00 91.81 77 GLN A CA 1
ATOM 595 C C . GLN A 1 77 ? 13.719 -4.174 -14.229 1.00 91.81 77 GLN A C 1
ATOM 597 O O . GLN A 1 77 ? 13.751 -4.193 -13.001 1.00 91.81 77 GLN A O 1
ATOM 602 N N . ASN A 1 78 ? 13.942 -3.050 -14.921 1.00 93.88 78 ASN A N 1
ATOM 603 C CA . ASN A 1 78 ? 14.162 -1.749 -14.279 1.00 93.88 78 ASN A CA 1
ATOM 604 C C . ASN A 1 78 ? 12.964 -1.314 -13.431 1.00 93.88 78 ASN A C 1
ATOM 606 O O . ASN A 1 78 ? 13.163 -0.849 -12.314 1.00 93.88 78 ASN A O 1
ATOM 610 N N . ASN A 1 79 ? 11.744 -1.515 -13.932 1.00 93.88 79 ASN A N 1
ATOM 611 C CA . ASN A 1 79 ? 10.528 -1.213 -13.188 1.00 93.88 79 ASN A CA 1
ATOM 612 C C . ASN A 1 79 ? 10.455 -2.016 -11.884 1.00 93.88 79 ASN A C 1
ATOM 614 O O . ASN A 1 79 ? 10.310 -1.437 -10.814 1.00 93.88 79 ASN A O 1
ATOM 618 N N . ALA A 1 80 ? 10.668 -3.333 -11.962 1.00 92.94 80 ALA A N 1
ATOM 619 C CA . ALA A 1 80 ? 10.685 -4.205 -10.792 1.00 92.94 80 ALA A CA 1
ATOM 620 C C . ALA A 1 80 ? 11.764 -3.793 -9.773 1.00 92.94 80 ALA A C 1
ATOM 622 O O . ALA A 1 80 ? 11.492 -3.721 -8.576 1.00 92.94 80 ALA A O 1
ATOM 623 N N . MET A 1 81 ? 12.977 -3.457 -10.233 1.00 93.81 81 MET A N 1
ATOM 624 C CA . MET A 1 81 ? 14.062 -3.009 -9.348 1.00 93.81 81 MET A CA 1
ATOM 625 C C . MET A 1 81 ? 13.740 -1.696 -8.633 1.00 93.81 81 MET A C 1
ATOM 627 O O . MET A 1 81 ? 13.984 -1.583 -7.435 1.00 93.81 81 MET A O 1
ATOM 631 N N . VAL A 1 82 ? 13.184 -0.717 -9.348 1.00 94.38 82 VAL A N 1
ATOM 632 C CA . VAL A 1 82 ? 12.782 0.570 -8.764 1.00 94.38 82 VAL A CA 1
ATOM 633 C C . VAL A 1 82 ? 11.616 0.378 -7.787 1.00 94.38 82 VAL A C 1
ATOM 635 O O . VAL A 1 82 ? 11.631 0.935 -6.695 1.00 94.38 82 VAL A O 1
ATOM 638 N N . ALA A 1 83 ? 10.647 -0.474 -8.118 1.00 94.94 83 ALA A N 1
ATOM 639 C CA . ALA A 1 83 ? 9.531 -0.790 -7.232 1.00 94.94 83 ALA A CA 1
ATOM 640 C C . ALA A 1 83 ? 9.956 -1.536 -5.955 1.00 94.94 83 ALA A C 1
ATOM 642 O O . ALA A 1 83 ? 9.273 -1.429 -4.942 1.00 94.94 83 ALA A O 1
ATOM 643 N N . THR A 1 84 ? 11.100 -2.238 -5.969 1.00 94.31 84 THR A N 1
ATOM 644 C CA . THR A 1 84 ? 11.618 -3.018 -4.824 1.00 94.31 84 THR A CA 1
ATOM 645 C C . THR A 1 84 ? 11.892 -2.151 -3.584 1.00 94.31 84 THR A C 1
ATOM 647 O O . THR A 1 84 ? 11.959 -2.669 -2.474 1.00 94.31 84 THR A O 1
ATOM 650 N N . TRP A 1 85 ? 12.026 -0.831 -3.732 1.00 93.69 85 TRP A N 1
ATOM 651 C CA . TRP A 1 85 ? 12.189 0.085 -2.599 1.00 93.69 85 TRP A CA 1
ATOM 652 C C . TRP A 1 85 ? 11.022 0.032 -1.606 1.00 93.69 85 TRP A C 1
ATOM 654 O O . TRP A 1 85 ? 11.252 0.121 -0.405 1.00 93.69 85 TRP A O 1
ATOM 664 N N . VAL A 1 86 ? 9.792 -0.162 -2.090 1.00 94.06 86 VAL A N 1
ATOM 665 C CA . VAL A 1 86 ? 8.596 -0.236 -1.239 1.00 94.06 86 VAL A CA 1
ATOM 666 C C . VAL A 1 86 ? 8.585 -1.486 -0.352 1.00 94.06 86 VAL A C 1
ATOM 668 O O . VAL A 1 86 ? 8.562 -1.324 0.863 1.00 94.06 86 VAL A O 1
ATOM 671 N N . PRO A 1 87 ? 8.654 -2.724 -0.885 1.00 92.56 87 PRO A N 1
ATOM 672 C CA . PRO A 1 87 ? 8.674 -3.914 -0.040 1.00 92.56 87 PRO A CA 1
ATOM 673 C C . PRO A 1 87 ? 9.910 -3.965 0.858 1.00 92.56 87 PRO A C 1
ATOM 675 O O . PRO A 1 87 ? 9.817 -4.493 1.956 1.00 92.56 87 PRO A O 1
ATOM 678 N N . LYS A 1 88 ? 11.045 -3.380 0.444 1.00 91.56 88 LYS A N 1
ATOM 679 C CA . LYS A 1 88 ? 12.193 -3.203 1.341 1.00 91.56 88 LYS A CA 1
ATOM 680 C C . LYS A 1 88 ? 11.831 -2.346 2.545 1.00 91.56 88 LYS A C 1
ATOM 682 O O . LYS A 1 88 ? 12.049 -2.790 3.655 1.00 91.56 88 LYS A O 1
ATOM 687 N N . ALA A 1 89 ? 11.233 -1.176 2.331 1.00 91.94 89 ALA A N 1
ATOM 688 C CA . ALA A 1 89 ? 10.815 -0.324 3.439 1.00 91.94 89 ALA A CA 1
ATOM 689 C C . ALA A 1 89 ? 9.790 -1.011 4.356 1.00 91.94 89 ALA A C 1
ATOM 691 O O . ALA A 1 89 ? 9.881 -0.876 5.567 1.00 91.94 89 ALA A O 1
ATOM 692 N N . LEU A 1 90 ? 8.846 -1.769 3.785 1.00 88.88 90 LEU A N 1
ATOM 693 C CA . LEU A 1 90 ? 7.823 -2.499 4.544 1.00 88.88 90 LEU A CA 1
ATOM 6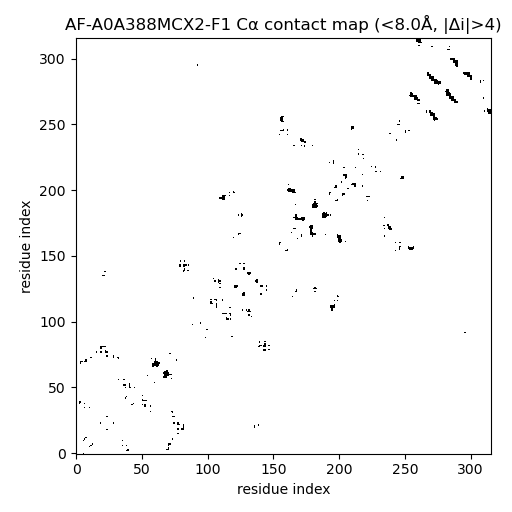94 C C . LEU A 1 90 ? 8.379 -3.680 5.353 1.00 88.88 90 LEU A C 1
ATOM 696 O O . LEU A 1 90 ? 7.779 -4.047 6.355 1.00 88.88 90 LEU A O 1
ATOM 700 N N . ALA A 1 91 ? 9.463 -4.304 4.889 1.00 87.56 91 ALA A N 1
ATOM 701 C CA . ALA A 1 91 ? 10.065 -5.480 5.518 1.00 87.56 91 ALA A CA 1
ATOM 702 C C . ALA A 1 91 ? 11.251 -5.141 6.434 1.00 87.56 91 ALA A C 1
ATOM 704 O O . ALA A 1 91 ? 11.800 -6.033 7.078 1.00 87.56 91 ALA A O 1
ATOM 705 N N . THR A 1 92 ? 11.698 -3.885 6.458 1.00 85.12 92 THR A N 1
ATOM 706 C CA . THR A 1 92 ? 12.780 -3.460 7.341 1.00 85.12 92 THR A CA 1
ATOM 707 C C . THR A 1 92 ? 12.212 -3.149 8.727 1.00 85.12 92 THR A C 1
ATOM 709 O O . THR A 1 92 ? 11.529 -2.149 8.913 1.00 85.12 92 THR A O 1
ATOM 712 N N . ASP A 1 93 ? 12.577 -3.960 9.720 1.00 67.06 93 ASP A N 1
ATOM 713 C CA . ASP A 1 93 ? 12.164 -3.758 11.121 1.00 67.06 93 ASP A CA 1
ATOM 714 C C . ASP A 1 93 ? 12.984 -2.689 11.867 1.00 67.06 93 ASP A C 1
ATOM 716 O O . ASP A 1 93 ? 12.632 -2.277 12.971 1.00 67.06 93 ASP A O 1
ATOM 720 N N . LYS A 1 94 ? 14.120 -2.264 11.299 1.00 69.81 94 LYS A N 1
ATOM 721 C CA . LYS A 1 94 ? 15.007 -1.243 11.875 1.00 69.81 94 LYS A CA 1
ATOM 722 C C . LYS A 1 94 ? 14.733 0.125 11.260 1.00 69.81 94 LYS A C 1
ATOM 724 O O . LYS A 1 94 ? 14.554 0.245 10.053 1.00 69.81 94 LYS A O 1
ATOM 729 N N . GLU A 1 95 ? 14.802 1.177 12.070 1.00 75.00 95 GLU A N 1
ATOM 730 C CA . GLU A 1 95 ? 14.732 2.552 11.570 1.00 75.00 95 GLU A CA 1
ATOM 731 C C . GLU A 1 95 ? 15.984 2.900 10.746 1.00 75.00 95 GLU A C 1
ATOM 733 O O . GLU A 1 95 ? 16.970 3.444 11.240 1.00 75.00 95 GLU A O 1
ATOM 738 N N . GLU A 1 96 ? 15.967 2.566 9.458 1.00 87.38 96 GLU A N 1
ATOM 739 C CA . GLU A 1 96 ? 16.993 3.011 8.524 1.00 87.38 96 GLU A CA 1
ATOM 740 C C . GLU A 1 96 ? 16.759 4.479 8.137 1.00 87.38 96 GLU A C 1
ATOM 742 O O . GLU A 1 96 ? 15.651 4.890 7.785 1.00 87.38 96 GLU A O 1
ATOM 747 N N . HIS A 1 97 ? 17.824 5.285 8.122 1.00 91.44 97 HIS A N 1
ATOM 748 C CA . HIS A 1 97 ? 17.727 6.726 7.850 1.00 91.44 97 HIS A CA 1
ATOM 749 C C . HIS A 1 97 ? 17.054 7.065 6.511 1.00 91.44 97 HIS A C 1
ATOM 751 O O . HIS A 1 97 ? 16.388 8.095 6.387 1.00 91.44 97 HIS A O 1
ATOM 757 N N . TRP A 1 98 ? 17.212 6.217 5.489 1.00 90.69 98 TRP A N 1
ATOM 758 C CA . TRP A 1 98 ? 16.573 6.459 4.196 1.00 90.69 98 TRP A CA 1
ATOM 759 C C . TRP A 1 98 ? 15.056 6.225 4.245 1.00 90.69 98 TRP A C 1
ATOM 761 O O . TRP A 1 98 ? 14.337 6.920 3.529 1.00 90.69 98 TRP A O 1
ATOM 771 N N . ILE A 1 99 ? 14.568 5.313 5.098 1.00 92.75 99 ILE A N 1
ATOM 772 C CA . ILE A 1 99 ? 13.133 5.086 5.342 1.00 92.75 99 ILE A CA 1
ATOM 773 C C . ILE A 1 99 ? 12.562 6.303 6.063 1.00 92.75 99 ILE A C 1
ATOM 775 O O . ILE A 1 99 ? 11.566 6.868 5.621 1.00 92.75 99 ILE A O 1
ATOM 779 N N . LEU A 1 100 ? 13.258 6.807 7.083 1.00 92.31 100 LEU A N 1
ATOM 780 C CA . LEU A 1 100 ? 12.861 8.034 7.774 1.00 92.31 100 LEU A CA 1
ATOM 781 C C . LEU A 1 100 ? 12.761 9.236 6.814 1.00 92.31 100 LEU A C 1
ATOM 783 O O . LEU A 1 100 ? 11.814 10.031 6.869 1.00 92.31 100 LEU A O 1
ATOM 787 N N . LEU A 1 101 ? 13.730 9.368 5.903 1.00 92.38 101 LEU A N 1
ATOM 788 C CA . LEU A 1 101 ? 13.714 10.399 4.868 1.00 92.38 101 LEU A CA 1
ATOM 789 C C . LEU A 1 101 ? 12.557 10.192 3.877 1.00 92.38 101 LEU A C 1
ATOM 791 O O . LEU A 1 101 ? 11.904 11.168 3.492 1.00 92.38 101 LEU A O 1
ATOM 795 N N . ALA A 1 102 ? 12.296 8.943 3.479 1.00 93.19 102 ALA A N 1
ATOM 796 C CA . ALA A 1 102 ? 11.176 8.555 2.625 1.00 93.19 102 ALA A CA 1
ATOM 797 C C . ALA A 1 102 ? 9.845 8.997 3.230 1.00 93.19 102 ALA A C 1
ATOM 799 O O . ALA A 1 102 ? 9.102 9.762 2.611 1.00 93.19 102 ALA A O 1
ATOM 800 N N . GLU A 1 103 ? 9.592 8.569 4.464 1.00 94.38 103 GLU A N 1
ATOM 801 C CA . GLU A 1 103 ? 8.383 8.874 5.213 1.00 94.38 103 GLU A CA 1
ATOM 802 C C . GLU A 1 103 ? 8.206 10.374 5.365 1.00 94.38 103 GLU A C 1
ATOM 804 O O . GLU A 1 103 ? 7.160 10.911 5.023 1.00 94.38 103 GLU A O 1
ATOM 809 N N . THR A 1 104 ? 9.251 11.089 5.783 1.00 93.94 104 THR A N 1
ATOM 810 C CA . THR A 1 104 ? 9.186 12.543 5.959 1.00 93.94 104 THR A CA 1
ATOM 811 C C . THR A 1 104 ? 8.872 13.262 4.643 1.00 93.94 104 THR A C 1
ATOM 813 O O . THR A 1 104 ? 8.086 14.214 4.618 1.00 93.94 104 THR A O 1
ATOM 816 N N . SER A 1 105 ? 9.469 12.822 3.532 1.00 93.81 105 SER A N 1
ATOM 817 C CA . SER A 1 105 ? 9.255 13.417 2.208 1.00 93.81 105 SER A CA 1
ATOM 818 C C . SER A 1 105 ? 7.839 13.162 1.682 1.00 93.81 105 SER A C 1
ATOM 820 O O . SER A 1 105 ? 7.162 14.089 1.211 1.00 93.81 105 SER A O 1
ATOM 822 N N . LEU A 1 106 ? 7.368 11.918 1.793 1.00 95.50 106 LEU A N 1
ATOM 823 C CA . LEU A 1 106 ? 6.045 11.500 1.340 1.00 95.50 106 LEU A CA 1
ATOM 824 C C . LEU A 1 106 ? 4.943 12.067 2.235 1.00 95.50 106 LEU A C 1
ATOM 826 O O . LEU A 1 106 ? 4.003 12.656 1.706 1.00 95.50 106 LEU A O 1
ATOM 830 N N . MET A 1 107 ? 5.098 12.020 3.561 1.00 95.56 107 MET A N 1
ATOM 831 C CA . MET A 1 107 ? 4.190 12.631 4.540 1.00 95.56 107 MET A CA 1
ATOM 832 C C . MET A 1 107 ? 3.954 14.108 4.215 1.00 95.56 107 MET A C 1
ATOM 834 O O . MET A 1 107 ? 2.807 14.529 4.074 1.00 95.56 107 MET A O 1
ATOM 838 N N . LYS A 1 108 ? 5.022 14.891 3.989 1.00 94.75 108 LYS A N 1
ATOM 839 C CA . LYS A 1 108 ? 4.913 16.311 3.604 1.00 94.75 108 LYS A CA 1
ATOM 840 C C . LYS A 1 108 ? 4.221 16.502 2.252 1.00 94.75 108 LYS A C 1
ATOM 842 O O . LYS A 1 108 ? 3.377 17.385 2.108 1.00 94.75 108 LYS A O 1
ATOM 847 N N . SER A 1 109 ? 4.558 15.682 1.255 1.00 94.50 109 SER A N 1
ATOM 848 C CA . SER A 1 109 ? 3.979 15.777 -0.097 1.00 94.50 109 SER A CA 1
ATOM 849 C C . SER A 1 109 ? 2.488 15.419 -0.121 1.00 94.50 109 SER A C 1
ATOM 851 O O . SER A 1 109 ? 1.683 16.003 -0.857 1.00 94.50 109 SER A O 1
ATOM 853 N N . TRP A 1 110 ? 2.101 14.463 0.713 1.00 95.06 110 TRP A N 1
ATOM 854 C CA . TRP A 1 110 ? 0.744 13.960 0.817 1.00 95.06 110 TRP A CA 1
ATOM 855 C C . TRP A 1 110 ? -0.098 14.664 1.879 1.00 95.06 110 TRP A C 1
ATOM 857 O O . TRP A 1 110 ? -1.322 14.554 1.806 1.00 95.06 110 TRP A O 1
ATOM 867 N N . LYS A 1 111 ? 0.529 15.486 2.730 1.00 94.56 111 LYS A N 1
ATOM 868 C CA . LYS A 1 111 ? -0.078 16.183 3.875 1.00 94.56 111 LYS A CA 1
ATOM 869 C C . LYS A 1 111 ? -0.671 15.210 4.894 1.00 94.56 111 LYS A C 1
ATOM 871 O O . LYS A 1 111 ? -1.778 15.418 5.371 1.00 94.56 111 LYS A O 1
ATOM 876 N N . LEU A 1 112 ? 0.039 14.119 5.157 1.00 95.25 112 LEU A N 1
ATOM 877 C CA . LEU A 1 112 ? -0.379 13.151 6.165 1.00 95.25 112 LEU A CA 1
ATOM 878 C C . LEU A 1 112 ? -0.097 13.699 7.564 1.00 95.25 112 LEU A C 1
ATOM 880 O O . LEU A 1 112 ? 0.894 14.405 7.759 1.00 95.25 112 LEU A O 1
ATOM 884 N N . ALA A 1 113 ? -0.953 13.344 8.520 1.00 93.81 113 ALA A N 1
ATOM 885 C CA . ALA A 1 113 ? -0.788 13.730 9.918 1.00 93.81 113 ALA A CA 1
ATOM 886 C C . ALA A 1 113 ? 0.375 12.987 10.598 1.00 93.81 113 ALA A C 1
ATOM 888 O O . ALA A 1 113 ? 1.040 13.550 11.465 1.00 93.81 113 ALA A O 1
ATOM 889 N N . ARG A 1 114 ? 0.628 11.732 10.196 1.00 93.75 114 ARG A N 1
ATOM 890 C CA . ARG A 1 114 ? 1.620 10.839 10.810 1.00 93.75 114 ARG A CA 1
ATOM 891 C C . ARG A 1 114 ? 2.538 10.209 9.758 1.00 93.75 114 ARG A C 1
ATOM 893 O O . ARG A 1 114 ? 2.177 10.114 8.581 1.00 93.75 114 ARG A O 1
ATOM 900 N N . ARG A 1 115 ? 3.731 9.774 10.178 1.00 92.50 115 ARG A N 1
ATOM 901 C CA . ARG A 1 115 ? 4.745 9.171 9.288 1.00 92.50 115 ARG A CA 1
ATOM 902 C C . ARG A 1 115 ? 4.384 7.735 8.920 1.00 92.50 115 ARG A C 1
ATOM 904 O O . ARG A 1 115 ? 4.452 7.370 7.750 1.00 92.50 115 ARG A O 1
ATOM 911 N N . GLU A 1 116 ? 3.894 6.963 9.883 1.00 88.81 116 GLU A N 1
ATOM 912 C CA . GLU A 1 116 ? 3.513 5.553 9.733 1.00 88.81 116 GLU A CA 1
ATOM 913 C C . GLU A 1 116 ? 2.332 5.311 8.770 1.00 88.81 116 GLU A C 1
ATOM 915 O O . GLU A 1 116 ? 2.065 4.178 8.350 1.00 88.81 116 GLU A O 1
ATOM 920 N N . ASP A 1 117 ? 1.613 6.373 8.402 1.00 94.31 117 ASP A N 1
ATOM 921 C CA . ASP A 1 117 ? 0.508 6.323 7.446 1.00 94.31 117 ASP A CA 1
ATOM 922 C C . ASP A 1 117 ? 0.988 6.336 5.988 1.00 94.31 117 ASP A C 1
ATOM 924 O O . ASP A 1 117 ? 0.229 5.971 5.087 1.00 94.31 117 ASP A O 1
ATOM 928 N N . VAL A 1 118 ? 2.250 6.707 5.734 1.00 95.25 118 VAL A N 1
ATOM 929 C CA . VAL A 1 118 ? 2.853 6.713 4.389 1.00 95.25 118 VAL A CA 1
ATOM 930 C C . VAL A 1 118 ? 2.733 5.338 3.738 1.00 95.25 118 VAL A C 1
ATOM 932 O O . VAL A 1 118 ? 2.302 5.224 2.589 1.00 95.25 118 VAL A O 1
ATOM 935 N N . TRP A 1 119 ? 3.054 4.292 4.494 1.00 93.12 119 TRP A N 1
ATOM 936 C CA . TRP A 1 119 ? 3.053 2.918 4.007 1.00 93.12 119 TRP A CA 1
ATOM 937 C C . TRP A 1 119 ? 1.646 2.349 3.809 1.00 93.12 119 TRP A C 1
ATOM 939 O O . TRP A 1 119 ? 1.448 1.541 2.907 1.00 93.12 119 TRP A O 1
ATOM 949 N N . ALA A 1 120 ? 0.642 2.826 4.555 1.00 93.31 120 ALA A N 1
ATOM 950 C CA . ALA A 1 120 ? -0.759 2.551 4.224 1.00 93.31 120 ALA A CA 1
ATOM 951 C C . ALA A 1 120 ? -1.168 3.259 2.924 1.00 93.31 120 ALA A C 1
ATOM 953 O O . ALA A 1 120 ? -1.734 2.647 2.021 1.00 93.31 120 ALA A O 1
ATOM 954 N N . CYS A 1 121 ? -0.825 4.540 2.780 1.00 95.31 121 CYS A N 1
ATOM 955 C CA . CYS A 1 121 ? -1.203 5.331 1.608 1.00 95.31 121 CYS A CA 1
ATOM 956 C C . CYS A 1 121 ? -0.576 4.822 0.301 1.00 95.31 121 CYS A C 1
ATOM 958 O O . CYS A 1 121 ? -1.118 5.081 -0.772 1.00 95.31 121 CYS A O 1
ATOM 960 N N . ILE A 1 122 ? 0.519 4.058 0.364 1.00 93.56 122 ILE A N 1
ATOM 961 C CA . ILE A 1 122 ? 1.131 3.421 -0.811 1.00 93.56 122 ILE A CA 1
ATOM 962 C C . ILE A 1 122 ? 0.245 2.326 -1.432 1.00 93.56 122 ILE A C 1
ATOM 964 O O . ILE A 1 122 ? 0.451 1.955 -2.588 1.00 93.56 122 ILE A O 1
ATOM 968 N N . GLY A 1 123 ? -0.744 1.821 -0.686 1.00 91.06 123 GLY A N 1
ATOM 969 C CA . GLY A 1 123 ? -1.781 0.919 -1.190 1.00 91.06 123 GLY A CA 1
ATOM 970 C C . GLY A 1 123 ? -2.958 1.636 -1.862 1.00 91.06 123 GLY A C 1
ATOM 971 O O . GLY A 1 123 ? -3.740 0.993 -2.559 1.00 91.06 123 GLY A O 1
ATOM 972 N N . ILE A 1 124 ? -3.076 2.959 -1.696 1.00 93.94 124 ILE A N 1
ATOM 973 C CA . ILE A 1 124 ? -4.222 3.756 -2.155 1.00 93.94 124 ILE A CA 1
ATOM 974 C C . ILE A 1 124 ? -3.907 4.372 -3.522 1.00 93.94 124 ILE A C 1
ATOM 976 O O . ILE A 1 124 ? -3.027 5.229 -3.657 1.00 93.94 124 ILE A O 1
ATOM 980 N N . ASP A 1 125 ? -4.663 4.000 -4.556 1.00 93.12 125 ASP A N 1
ATOM 981 C CA . ASP A 1 125 ? -4.386 4.424 -5.934 1.00 93.12 125 ASP A CA 1
ATOM 982 C C . ASP A 1 125 ? -4.485 5.935 -6.123 1.00 93.12 125 ASP A C 1
ATOM 984 O O . ASP A 1 125 ? -3.726 6.527 -6.901 1.00 93.12 125 ASP A O 1
ATOM 988 N N . SER A 1 126 ? -5.395 6.593 -5.407 1.00 94.69 126 SER A N 1
ATOM 989 C CA . SER A 1 126 ? -5.469 8.054 -5.437 1.00 94.69 126 SER A CA 1
ATOM 990 C C . SER A 1 126 ? -4.215 8.731 -4.899 1.00 94.69 126 SER A C 1
ATOM 992 O O . SER A 1 126 ? -3.872 9.791 -5.416 1.00 94.69 126 SER A O 1
ATOM 994 N N . TYR A 1 127 ? -3.486 8.125 -3.958 1.00 94.38 127 TYR A N 1
ATOM 995 C CA . TYR A 1 127 ? -2.211 8.656 -3.462 1.00 94.38 127 TYR A CA 1
ATOM 996 C C . TYR A 1 127 ? -1.051 8.344 -4.409 1.00 94.38 127 TYR A C 1
ATOM 998 O O . TYR A 1 127 ? -0.238 9.231 -4.670 1.00 94.38 127 TYR A O 1
ATOM 1006 N N . LEU A 1 128 ? -1.031 7.159 -5.029 1.00 94.19 128 LEU A N 1
ATOM 1007 C CA . LEU A 1 128 ? -0.037 6.812 -6.057 1.00 94.19 128 LEU A CA 1
ATOM 1008 C C . LEU A 1 128 ? -0.111 7.709 -7.303 1.00 94.19 128 LEU A C 1
ATOM 1010 O O . LEU A 1 128 ? 0.879 7.879 -8.011 1.00 94.19 128 LEU A O 1
ATOM 1014 N N . ARG A 1 129 ? -1.280 8.298 -7.587 1.00 92.19 129 ARG A N 1
ATOM 1015 C CA . ARG A 1 129 ? -1.474 9.266 -8.682 1.00 92.19 129 ARG A CA 1
ATOM 1016 C C . ARG A 1 129 ? -1.086 10.702 -8.319 1.00 92.19 129 ARG A C 1
ATOM 1018 O O . ARG A 1 129 ? -1.084 11.558 -9.204 1.00 92.19 129 ARG A O 1
ATOM 1025 N N . ARG A 1 130 ? -0.807 11.007 -7.048 1.00 91.44 130 ARG A N 1
ATOM 1026 C CA . ARG A 1 130 ? -0.503 12.382 -6.627 1.00 91.44 130 ARG A CA 1
ATOM 1027 C C . ARG A 1 130 ? 0.912 12.786 -7.038 1.00 91.44 130 ARG A C 1
ATOM 1029 O O . ARG A 1 130 ? 1.834 11.982 -6.922 1.00 91.44 130 ARG A O 1
ATOM 1036 N N . PRO A 1 131 ? 1.109 14.053 -7.439 1.00 89.44 131 PRO A N 1
ATOM 1037 C CA . PRO A 1 131 ? 2.445 14.567 -7.679 1.00 89.44 131 PRO A CA 1
ATOM 1038 C C . PRO A 1 131 ? 3.231 14.627 -6.365 1.00 89.44 131 PRO A C 1
ATOM 1040 O O . PRO A 1 131 ? 2.714 15.056 -5.330 1.00 89.44 131 PRO A O 1
ATOM 1043 N N . VAL A 1 132 ? 4.495 14.225 -6.435 1.00 93.25 132 VAL A N 1
ATOM 1044 C CA . VAL A 1 132 ? 5.474 14.308 -5.348 1.00 93.25 132 VAL A CA 1
ATOM 1045 C C . VAL A 1 132 ? 6.639 15.158 -5.848 1.00 93.25 132 VAL A C 1
ATOM 1047 O O . VAL A 1 132 ? 7.003 15.086 -7.017 1.00 93.25 132 VAL A O 1
ATOM 1050 N N . ARG A 1 133 ? 7.225 15.993 -4.982 1.00 88.38 133 ARG A N 1
ATOM 1051 C CA . ARG A 1 133 ? 8.316 16.905 -5.387 1.00 88.38 133 ARG A CA 1
ATOM 1052 C C . ARG A 1 133 ? 9.613 16.175 -5.749 1.00 88.38 133 ARG A C 1
ATOM 1054 O O . ARG A 1 133 ? 10.415 16.692 -6.512 1.00 88.38 133 ARG A O 1
ATOM 1061 N N . SER A 1 134 ? 9.831 14.995 -5.177 1.00 90.25 134 SER A N 1
ATOM 1062 C CA . SER A 1 134 ? 11.018 14.181 -5.426 1.00 90.25 134 SER A CA 1
ATOM 1063 C C . SER A 1 134 ? 10.876 13.389 -6.728 1.00 90.25 134 SER A C 1
ATOM 1065 O O . SER A 1 134 ? 9.946 12.591 -6.884 1.00 90.25 134 SER A O 1
ATOM 1067 N N . GLU A 1 135 ? 11.830 13.565 -7.646 1.00 88.19 135 GLU A N 1
ATOM 1068 C CA . GLU A 1 135 ? 11.911 12.772 -8.880 1.00 88.19 135 GLU A CA 1
ATOM 1069 C C . GLU A 1 135 ? 12.092 11.277 -8.589 1.00 88.19 135 GLU A C 1
ATOM 1071 O O . GLU A 1 135 ? 11.481 10.437 -9.253 1.00 88.19 135 GLU A O 1
ATOM 1076 N N . LEU A 1 136 ? 12.887 10.951 -7.562 1.00 90.19 136 LEU A N 1
ATOM 1077 C CA . LEU A 1 136 ? 13.110 9.579 -7.110 1.00 90.19 136 LEU A CA 1
ATOM 1078 C C . LEU A 1 136 ? 11.781 8.923 -6.722 1.00 90.19 136 LEU A C 1
ATOM 1080 O O . LEU A 1 136 ? 11.416 7.893 -7.286 1.00 90.19 136 LEU A O 1
ATOM 1084 N N . TRP A 1 137 ? 11.022 9.551 -5.819 1.00 92.38 137 TRP A N 1
ATOM 1085 C CA . TRP A 1 137 ? 9.738 9.009 -5.369 1.00 92.38 137 TRP A CA 1
ATOM 1086 C C . TRP A 1 137 ? 8.688 8.986 -6.468 1.00 92.38 137 TRP A C 1
ATOM 1088 O O . TRP A 1 137 ? 7.913 8.041 -6.542 1.00 92.38 137 TRP A O 1
ATOM 1098 N N . THR A 1 138 ? 8.697 9.957 -7.378 1.00 93.12 138 THR A N 1
ATOM 1099 C CA . THR A 1 138 ? 7.826 9.916 -8.560 1.00 93.12 138 THR A CA 1
ATOM 1100 C C . THR A 1 138 ? 8.099 8.664 -9.401 1.00 93.12 138 THR A C 1
ATOM 1102 O O . THR A 1 138 ? 7.165 7.982 -9.824 1.00 93.12 138 THR A O 1
ATOM 1105 N N . GLY A 1 139 ? 9.375 8.319 -9.604 1.00 92.56 139 GLY A N 1
ATOM 1106 C CA . GLY A 1 139 ? 9.777 7.092 -10.287 1.00 92.56 139 GLY A CA 1
ATOM 1107 C C . GLY A 1 139 ? 9.385 5.821 -9.529 1.00 92.56 139 GLY A C 1
ATOM 1108 O O . GLY A 1 139 ? 8.824 4.909 -10.136 1.00 92.56 139 GLY A O 1
ATOM 1109 N N . ILE A 1 140 ? 9.638 5.783 -8.216 1.00 94.94 140 ILE A N 1
ATOM 1110 C CA . ILE A 1 140 ? 9.316 4.639 -7.347 1.00 94.94 140 ILE A CA 1
ATOM 1111 C C . ILE A 1 140 ? 7.813 4.383 -7.299 1.00 94.94 140 ILE A C 1
ATOM 1113 O O . ILE A 1 140 ? 7.390 3.261 -7.549 1.00 94.94 140 ILE A O 1
ATOM 1117 N N . LEU A 1 141 ? 6.998 5.404 -7.036 1.00 95.12 141 LEU A N 1
ATOM 1118 C CA . LEU A 1 141 ? 5.545 5.259 -6.916 1.00 95.12 141 LEU A CA 1
ATOM 1119 C C . LEU A 1 141 ? 4.902 4.847 -8.241 1.00 95.12 141 LEU A C 1
ATOM 1121 O O . LEU A 1 141 ? 3.985 4.028 -8.251 1.00 95.12 141 LEU A O 1
ATOM 1125 N N . LYS A 1 142 ? 5.406 5.364 -9.370 1.00 93.81 142 LYS A N 1
ATOM 1126 C CA . LYS A 1 142 ? 4.955 4.936 -10.697 1.00 93.81 142 LYS A CA 1
ATOM 1127 C C . LYS A 1 142 ? 5.277 3.463 -10.946 1.00 93.81 142 LYS A C 1
ATOM 1129 O O . LYS A 1 142 ? 4.401 2.732 -11.395 1.00 93.81 142 LYS A O 1
ATOM 1134 N N . ALA A 1 143 ? 6.505 3.044 -10.644 1.00 94.25 143 ALA A N 1
ATOM 1135 C CA . ALA A 1 143 ? 6.916 1.655 -10.802 1.00 94.25 143 ALA A CA 1
ATOM 1136 C C . ALA A 1 143 ? 6.121 0.725 -9.878 1.00 94.25 143 ALA A C 1
ATOM 1138 O O . ALA A 1 143 ? 5.612 -0.298 -10.321 1.00 94.25 143 ALA A O 1
ATOM 1139 N N . TRP A 1 144 ? 5.953 1.121 -8.614 1.00 95.62 144 TRP A N 1
ATOM 1140 C CA . TRP A 1 144 ? 5.165 0.395 -7.624 1.00 95.62 144 TRP A CA 1
ATOM 1141 C C . TRP A 1 144 ? 3.719 0.210 -8.074 1.00 95.62 144 TRP A C 1
ATOM 1143 O O . TRP A 1 144 ? 3.216 -0.903 -8.034 1.00 95.62 144 TRP A O 1
ATOM 1153 N N . LYS A 1 145 ? 3.066 1.255 -8.592 1.00 94.06 145 LYS A N 1
ATOM 1154 C CA . LYS A 1 145 ? 1.690 1.162 -9.096 1.00 94.06 145 LYS A CA 1
ATOM 1155 C C . LYS A 1 145 ? 1.502 0.072 -10.162 1.00 94.06 145 LYS A C 1
ATOM 1157 O O . LYS A 1 145 ? 0.427 -0.506 -10.240 1.00 94.06 145 LYS A O 1
ATOM 1162 N N . GLU A 1 146 ? 2.515 -0.183 -10.988 1.00 92.00 146 GLU A N 1
ATOM 1163 C CA . GLU A 1 146 ? 2.452 -1.188 -12.058 1.00 92.00 146 GLU A CA 1
ATOM 1164 C C . GLU A 1 146 ? 2.702 -2.623 -11.570 1.00 92.00 146 GLU A C 1
ATOM 1166 O O . GLU A 1 146 ? 2.353 -3.562 -12.280 1.00 92.00 146 GLU A O 1
ATOM 1171 N N . VAL A 1 147 ? 3.339 -2.804 -10.407 1.00 91.44 147 VAL A N 1
ATOM 1172 C CA . VAL A 1 147 ? 3.757 -4.131 -9.909 1.00 91.44 147 VAL A CA 1
ATOM 1173 C C . VAL A 1 147 ? 3.240 -4.462 -8.511 1.00 91.44 147 VAL A C 1
ATOM 1175 O O . VAL A 1 147 ? 3.577 -5.522 -7.980 1.00 91.44 147 VAL A O 1
ATOM 1178 N N . LYS A 1 148 ? 2.480 -3.558 -7.885 1.00 90.44 148 LYS A N 1
ATOM 1179 C CA . LYS A 1 148 ? 1.898 -3.783 -6.564 1.00 90.44 148 LYS A CA 1
ATOM 1180 C C . LYS A 1 148 ? 1.049 -5.066 -6.600 1.00 90.44 148 LYS A C 1
ATOM 1182 O O . LYS A 1 148 ? 0.416 -5.337 -7.619 1.00 90.44 148 LYS A O 1
ATOM 1187 N N . PRO A 1 149 ? 1.018 -5.861 -5.521 1.00 85.88 149 PRO A N 1
ATOM 1188 C CA . PRO A 1 149 ? 0.176 -7.046 -5.484 1.00 85.88 149 PRO A CA 1
ATOM 1189 C C . PRO A 1 149 ? -1.305 -6.675 -5.615 1.00 85.88 149 PRO A C 1
ATOM 1191 O O . PRO A 1 149 ? -1.813 -5.874 -4.834 1.00 85.88 149 PRO A O 1
ATOM 1194 N N . ASP A 1 150 ? -2.000 -7.302 -6.562 1.00 79.06 150 ASP A N 1
ATOM 1195 C CA . ASP A 1 150 ? -3.467 -7.238 -6.649 1.00 79.06 150 ASP A CA 1
ATOM 1196 C C . ASP A 1 150 ? -4.138 -8.261 -5.720 1.00 79.06 150 ASP A C 1
ATOM 1198 O O . ASP A 1 150 ? -5.327 -8.166 -5.411 1.00 79.06 150 ASP A O 1
ATOM 1202 N N . ARG A 1 151 ? -3.374 -9.265 -5.267 1.00 74.88 151 ARG A N 1
ATOM 1203 C CA . ARG A 1 151 ? -3.872 -10.299 -4.365 1.00 74.88 151 ARG A CA 1
ATOM 1204 C C . ARG A 1 151 ? -3.981 -9.733 -2.957 1.00 74.88 151 ARG A C 1
ATOM 1206 O O . ARG A 1 151 ? -2.978 -9.434 -2.315 1.00 74.88 151 ARG A O 1
ATOM 1213 N N . TRP A 1 152 ? -5.214 -9.646 -2.489 1.00 76.25 152 TRP A N 1
ATOM 1214 C CA . TRP A 1 152 ? -5.552 -9.278 -1.127 1.00 76.25 152 TRP A CA 1
ATOM 1215 C C . TRP A 1 152 ? -5.842 -10.542 -0.304 1.00 76.25 152 TRP A C 1
ATOM 1217 O O . TRP A 1 152 ? -6.423 -11.502 -0.818 1.00 76.25 152 TRP A O 1
ATOM 1227 N N . THR A 1 153 ? -5.414 -10.546 0.956 1.00 83.50 153 THR A N 1
ATOM 1228 C CA . THR A 1 153 ? -5.644 -11.641 1.908 1.00 83.50 153 THR A CA 1
ATOM 1229 C C . THR A 1 153 ? -6.699 -11.195 2.913 1.00 83.50 153 THR A C 1
ATOM 1231 O O . THR A 1 153 ? -6.610 -10.082 3.427 1.00 83.50 153 THR A O 1
ATOM 1234 N N . GLU A 1 154 ? -7.688 -12.051 3.180 1.00 88.44 154 GLU A N 1
ATOM 1235 C CA . GLU A 1 154 ? -8.750 -11.759 4.149 1.00 88.44 154 GLU A CA 1
ATOM 1236 C C . GLU A 1 154 ? -8.169 -11.662 5.567 1.00 88.44 154 GLU A C 1
ATOM 1238 O O . GLU A 1 154 ? -7.427 -12.569 5.952 1.00 88.44 154 GLU A O 1
ATOM 1243 N N . PRO A 1 155 ? -8.455 -10.582 6.325 1.00 92.88 155 PRO A N 1
ATOM 1244 C CA . PRO A 1 155 ? -7.988 -10.455 7.692 1.00 92.88 155 PRO A CA 1
ATOM 1245 C C . PRO A 1 155 ? -8.703 -11.490 8.554 1.00 92.88 155 PRO A C 1
ATOM 1247 O O . PRO A 1 155 ? -9.928 -11.616 8.519 1.00 92.88 155 PRO A O 1
ATOM 1250 N N . VAL A 1 156 ? -7.919 -12.228 9.324 1.00 90.56 156 VAL A N 1
ATOM 1251 C CA . VAL A 1 156 ? -8.396 -13.280 10.216 1.00 90.56 156 VAL A CA 1
ATOM 1252 C C . VAL A 1 156 ? -8.405 -12.777 11.651 1.00 90.56 156 VAL A C 1
ATOM 1254 O O . VAL A 1 156 ? -9.329 -13.094 12.387 1.00 90.56 156 VAL A O 1
ATOM 1257 N N . THR A 1 157 ? -7.414 -11.980 12.056 1.00 90.44 157 THR A N 1
ATOM 1258 C CA . THR A 1 157 ? -7.272 -11.517 13.448 1.00 90.44 157 THR A CA 1
ATOM 1259 C C . THR A 1 157 ? -7.830 -10.111 13.673 1.00 90.44 157 THR A C 1
ATOM 1261 O O . THR A 1 157 ? -7.921 -9.307 12.742 1.00 90.44 157 THR A O 1
ATOM 1264 N N . LYS A 1 158 ? -8.144 -9.774 14.936 1.00 91.06 158 LYS A N 1
ATOM 1265 C CA . LYS A 1 158 ? -8.541 -8.414 15.350 1.00 91.06 158 LYS A CA 1
ATOM 1266 C C . LYS A 1 158 ? -7.538 -7.372 14.862 1.00 91.06 158 LYS A C 1
ATOM 1268 O O . LYS A 1 158 ? -7.921 -6.406 14.207 1.00 91.06 158 LYS A O 1
ATOM 1273 N N . GLN A 1 159 ? -6.248 -7.618 15.080 1.00 90.00 159 GLN A N 1
ATOM 1274 C CA . GLN A 1 159 ? -5.197 -6.694 14.666 1.00 90.00 159 GLN A CA 1
ATOM 1275 C C . GLN A 1 159 ? -5.119 -6.523 13.143 1.00 90.00 159 GLN A C 1
ATOM 1277 O O . GLN A 1 159 ? -4.955 -5.407 12.651 1.00 90.00 159 GLN A O 1
ATOM 1282 N N . GLU A 1 160 ? -5.285 -7.599 12.372 1.00 92.88 160 GLU A N 1
ATOM 1283 C CA . GLU A 1 160 ? -5.320 -7.513 10.908 1.00 92.88 160 GLU A CA 1
ATOM 1284 C C . GLU A 1 160 ? -6.517 -6.705 10.403 1.00 92.88 160 GLU A C 1
ATOM 1286 O O . GLU A 1 160 ? -6.361 -5.944 9.443 1.00 92.88 160 GLU A O 1
ATOM 1291 N N . VAL A 1 161 ? -7.684 -6.834 11.049 1.00 95.12 161 VAL A N 1
ATOM 1292 C CA . VAL A 1 161 ? -8.869 -6.012 10.763 1.00 95.12 161 VAL A CA 1
ATOM 1293 C C . VAL A 1 161 ? -8.586 -4.546 11.098 1.00 95.12 161 VAL A C 1
ATOM 1295 O O . VAL A 1 161 ? -8.779 -3.674 10.252 1.00 95.12 161 VAL A O 1
ATOM 1298 N N . LEU A 1 162 ? -8.066 -4.260 12.293 1.00 94.94 162 LEU A N 1
ATOM 1299 C CA . LEU A 1 162 ? -7.737 -2.905 12.747 1.00 94.94 162 LEU A CA 1
ATOM 1300 C C . LEU A 1 162 ? -6.720 -2.202 11.829 1.00 94.94 162 LEU A C 1
ATOM 1302 O O . LEU A 1 162 ? -6.788 -0.985 11.631 1.00 94.94 162 LEU A O 1
ATOM 1306 N N . LEU A 1 163 ? -5.801 -2.957 11.222 1.00 93.81 163 LEU A N 1
ATOM 1307 C CA . LEU A 1 163 ? -4.806 -2.437 10.285 1.00 93.81 163 LEU A CA 1
ATOM 1308 C C . LEU A 1 163 ? -5.332 -2.221 8.855 1.00 93.81 163 LEU A C 1
ATOM 1310 O O . LEU A 1 163 ? -4.630 -1.587 8.057 1.00 93.81 163 LEU A O 1
ATOM 1314 N N . GLN A 1 164 ? -6.542 -2.686 8.518 1.00 94.88 164 GLN A N 1
ATOM 1315 C CA . GLN A 1 164 ? -7.124 -2.465 7.192 1.00 94.88 164 GLN A CA 1
ATOM 1316 C C . GLN A 1 164 ? -7.326 -0.974 6.916 1.00 94.88 164 GLN A C 1
ATOM 1318 O O . GLN A 1 164 ? -7.797 -0.215 7.763 1.00 94.88 164 GLN A O 1
ATOM 1323 N N . ILE A 1 165 ? -7.001 -0.561 5.691 1.00 95.19 165 ILE A N 1
ATOM 1324 C CA . ILE A 1 165 ? -7.248 0.798 5.200 1.00 95.19 165 ILE A CA 1
ATOM 1325 C C . ILE A 1 165 ? -8.754 0.982 4.991 1.00 95.19 165 ILE A C 1
ATOM 1327 O O . ILE A 1 165 ? -9.413 0.084 4.469 1.00 95.19 165 ILE A O 1
ATOM 1331 N N . ILE A 1 166 ? -9.284 2.149 5.363 1.00 96.19 166 ILE A N 1
ATOM 1332 C CA . ILE A 1 166 ? -10.709 2.482 5.217 1.00 96.19 166 ILE A CA 1
ATOM 1333 C C . ILE A 1 166 ? -11.061 2.808 3.758 1.00 96.19 166 ILE A C 1
ATOM 1335 O O . ILE A 1 166 ? -12.064 2.338 3.223 1.00 96.19 166 ILE A O 1
ATOM 1339 N N . PHE A 1 167 ? -10.237 3.629 3.106 1.00 96.12 167 PHE A N 1
ATOM 1340 C CA . PHE A 1 167 ? -10.526 4.190 1.787 1.00 96.12 167 PHE A CA 1
ATOM 1341 C C . PHE A 1 167 ? -9.868 3.401 0.653 1.00 96.12 167 PHE A C 1
ATOM 1343 O O . PHE A 1 167 ? -8.729 2.961 0.765 1.00 96.12 167 PHE A O 1
ATOM 1350 N N . GLU A 1 168 ? -10.584 3.264 -0.464 1.00 94.06 168 GLU A N 1
ATOM 1351 C CA . GLU A 1 168 ? -10.196 2.471 -1.643 1.00 94.06 168 GLU A CA 1
ATOM 1352 C C . GLU A 1 168 ? -9.895 1.002 -1.314 1.00 94.06 168 GLU A C 1
ATOM 1354 O O . GLU A 1 168 ? -9.180 0.318 -2.043 1.00 94.06 168 GLU A O 1
ATOM 1359 N N . ASN A 1 169 ? -10.483 0.504 -0.225 1.00 93.62 169 ASN A N 1
ATOM 1360 C CA . ASN A 1 169 ? -10.445 -0.900 0.134 1.00 93.62 169 ASN A CA 1
ATOM 1361 C C . ASN A 1 169 ? -11.566 -1.651 -0.610 1.00 93.62 169 ASN A C 1
ATOM 1363 O O . ASN A 1 169 ? -12.737 -1.302 -0.452 1.00 93.62 169 ASN A O 1
ATOM 1367 N N . PRO A 1 170 ? -11.258 -2.702 -1.393 1.00 92.12 170 PRO A N 1
ATOM 1368 C CA . PRO A 1 170 ? -12.249 -3.416 -2.199 1.00 92.12 170 PRO A CA 1
ATOM 1369 C C . PRO A 1 170 ? -13.336 -4.132 -1.385 1.00 92.12 170 PRO A C 1
ATOM 1371 O O . PRO A 1 170 ? -14.349 -4.527 -1.973 1.00 92.12 170 PRO A O 1
ATOM 1374 N N . LYS A 1 171 ? -13.140 -4.312 -0.074 1.00 93.38 171 LYS A N 1
ATOM 1375 C CA . LYS A 1 171 ? -14.097 -4.946 0.843 1.00 93.38 171 LYS A CA 1
ATOM 1376 C C . LYS A 1 171 ? -14.943 -3.948 1.629 1.00 93.38 171 LYS A C 1
ATOM 1378 O O . LYS A 1 171 ? -16.032 -4.313 2.053 1.00 93.38 171 LYS A O 1
ATOM 1383 N N . ILE A 1 172 ? -14.491 -2.702 1.774 1.00 94.75 172 ILE A N 1
ATOM 1384 C CA . ILE A 1 172 ? -15.264 -1.640 2.426 1.00 94.75 172 ILE A CA 1
ATOM 1385 C C . ILE A 1 172 ? -16.039 -0.892 1.345 1.00 94.75 172 ILE A C 1
ATOM 1387 O O . ILE A 1 172 ? -15.481 -0.113 0.565 1.00 94.75 172 ILE A O 1
ATOM 1391 N N . ARG A 1 173 ? -17.340 -1.170 1.273 1.00 94.69 173 ARG A N 1
ATOM 1392 C CA . ARG A 1 173 ? -18.230 -0.637 0.238 1.00 94.69 173 ARG A CA 1
ATOM 1393 C C . ARG A 1 173 ? -19.437 0.015 0.879 1.00 94.69 173 ARG A C 1
ATOM 1395 O O . ARG A 1 173 ? -20.014 -0.537 1.807 1.00 94.69 173 ARG A O 1
ATOM 1402 N N . ASN A 1 174 ? -19.816 1.179 0.371 1.00 92.75 174 ASN A N 1
ATOM 1403 C CA . ASN A 1 174 ? -21.020 1.867 0.815 1.00 92.75 174 ASN A CA 1
ATOM 1404 C C . ASN A 1 174 ? -22.291 1.087 0.418 1.00 92.75 174 ASN A C 1
ATOM 1406 O O . ASN A 1 174 ? -22.221 0.070 -0.275 1.00 92.75 174 ASN A O 1
ATOM 1410 N N . GLY A 1 175 ? -23.464 1.593 0.810 1.00 88.38 175 GLY A N 1
ATOM 1411 C CA . GLY A 1 175 ? -24.754 0.964 0.490 1.00 88.38 175 GLY A CA 1
ATOM 1412 C C . GLY A 1 175 ? -25.033 0.787 -1.012 1.00 88.38 175 GLY A C 1
ATOM 1413 O O . GLY A 1 175 ? -25.833 -0.062 -1.385 1.00 88.38 175 GLY A O 1
ATOM 1414 N N . GLU A 1 176 ? -24.340 1.526 -1.884 1.00 89.06 176 GLU A N 1
ATOM 1415 C CA . GLU A 1 176 ? -24.417 1.383 -3.348 1.00 89.06 176 GLU A CA 1
ATOM 1416 C C . GLU A 1 176 ? -23.402 0.369 -3.915 1.00 89.06 176 GLU A C 1
ATOM 1418 O O . GLU A 1 176 ? -23.257 0.238 -5.131 1.00 89.06 176 GLU A O 1
ATOM 1423 N N . GLY A 1 177 ? -22.628 -0.307 -3.061 1.00 90.81 177 GLY A N 1
ATOM 1424 C CA . GLY A 1 177 ? -21.572 -1.234 -3.468 1.00 90.81 177 GLY A CA 1
ATOM 1425 C C . GLY A 1 177 ? -20.299 -0.557 -3.996 1.00 90.81 177 GLY A C 1
ATOM 1426 O O . GLY A 1 177 ? -19.411 -1.239 -4.523 1.00 90.81 177 GLY A O 1
ATOM 1427 N N . LYS A 1 178 ? -20.165 0.769 -3.866 1.00 92.50 178 LYS A N 1
ATOM 1428 C CA . LYS A 1 178 ? -18.986 1.533 -4.302 1.00 92.50 178 LYS A CA 1
ATOM 1429 C C . LYS A 1 178 ? -17.967 1.658 -3.174 1.00 92.50 178 LYS A C 1
ATOM 1431 O O . LYS A 1 178 ? -18.321 1.756 -2.004 1.00 92.50 178 LYS A O 1
ATOM 1436 N N . MET A 1 179 ? -16.686 1.685 -3.536 1.00 94.25 179 MET A N 1
ATOM 1437 C CA . MET A 1 179 ? -15.610 1.942 -2.577 1.00 94.25 179 MET A CA 1
ATOM 1438 C C . MET A 1 179 ? -15.640 3.395 -2.104 1.00 94.25 179 MET A C 1
ATOM 1440 O O . MET A 1 179 ? -15.918 4.310 -2.883 1.00 94.25 179 MET A O 1
ATOM 1444 N N . LEU A 1 180 ? -15.276 3.605 -0.842 1.00 95.44 180 LEU A N 1
ATOM 1445 C CA . LEU A 1 180 ? -15.078 4.940 -0.290 1.00 95.44 180 LEU A CA 1
ATOM 1446 C C . LEU A 1 180 ? -13.780 5.527 -0.850 1.00 95.44 180 LEU A C 1
ATOM 1448 O O . LEU A 1 180 ? -12.692 5.048 -0.543 1.00 95.44 180 LEU A O 1
ATOM 1452 N N . MET A 1 181 ? -13.874 6.545 -1.699 1.00 95.69 181 MET A N 1
ATOM 1453 C CA . MET A 1 181 ? -12.719 7.056 -2.442 1.00 95.69 181 MET A CA 1
ATOM 1454 C C . MET A 1 181 ? -11.891 8.069 -1.638 1.00 95.69 181 MET A C 1
ATOM 1456 O O . MET A 1 181 ? -12.426 8.894 -0.891 1.00 95.69 181 MET A O 1
ATOM 1460 N N . ALA A 1 182 ? -10.574 8.068 -1.868 1.00 95.12 182 ALA A N 1
ATOM 1461 C CA . ALA A 1 182 ? -9.622 9.019 -1.292 1.00 95.12 182 ALA A CA 1
ATOM 1462 C C . ALA A 1 182 ? -9.158 10.095 -2.298 1.00 95.12 182 ALA A C 1
ATOM 1464 O O . ALA A 1 182 ? -8.072 10.670 -2.168 1.00 95.12 182 ALA A O 1
ATOM 1465 N N . ASP A 1 183 ? -9.962 10.369 -3.329 1.00 92.75 183 ASP A N 1
ATOM 1466 C CA . ASP A 1 183 ? -9.687 11.402 -4.329 1.00 92.75 183 ASP A CA 1
ATOM 1467 C C . ASP A 1 183 ? -10.320 12.766 -3.967 1.00 92.75 183 ASP A C 1
ATOM 1469 O O . ASP A 1 183 ? -10.760 12.999 -2.842 1.00 92.75 183 ASP A O 1
ATOM 1473 N N . ARG A 1 184 ? -10.277 13.724 -4.906 1.00 88.00 184 ARG A N 1
ATOM 1474 C CA . ARG A 1 184 ? -10.885 15.064 -4.770 1.00 88.00 184 ARG A CA 1
ATOM 1475 C C . ARG A 1 184 ? -12.246 15.188 -5.466 1.00 88.00 184 ARG A C 1
ATOM 1477 O O . ARG A 1 184 ? -12.721 16.308 -5.643 1.00 88.00 184 ARG A O 1
ATOM 1484 N N . LYS A 1 185 ? -12.838 14.089 -5.942 1.00 89.31 185 LYS A N 1
ATOM 1485 C CA . LYS A 1 185 ? -14.112 14.169 -6.665 1.00 89.31 185 LYS A CA 1
ATOM 1486 C C . LYS A 1 185 ? -15.242 14.545 -5.710 1.00 89.31 185 LYS A C 1
ATOM 1488 O O . LYS A 1 185 ? -15.165 14.300 -4.508 1.00 89.31 185 LYS A O 1
ATOM 1493 N N . ALA A 1 186 ? -16.291 15.157 -6.254 1.00 82.94 186 ALA A N 1
ATOM 1494 C CA . ALA A 1 186 ? -17.488 15.467 -5.485 1.00 82.94 186 ALA A CA 1
ATOM 1495 C C . ALA A 1 186 ? -18.078 14.177 -4.890 1.00 82.94 186 ALA A C 1
ATOM 1497 O O . ALA A 1 186 ? -18.174 13.165 -5.580 1.00 82.94 186 ALA A O 1
ATOM 1498 N N . GLY A 1 187 ? -18.432 14.218 -3.605 1.00 82.56 187 GLY A N 1
ATOM 1499 C CA . GLY A 1 187 ? -18.899 13.053 -2.845 1.00 82.56 187 GLY A CA 1
ATOM 1500 C C . GLY A 1 187 ? -17.785 12.281 -2.127 1.00 82.56 187 GLY A C 1
ATOM 1501 O O . GLY A 1 187 ? -18.042 11.701 -1.078 1.00 82.56 187 GLY A O 1
ATOM 1502 N N . SER A 1 188 ? -16.536 12.348 -2.597 1.00 91.12 188 SER A N 1
ATOM 1503 C CA . SER A 1 188 ? -15.397 11.739 -1.903 1.00 91.12 188 SER A CA 1
ATOM 1504 C C . SER A 1 188 ? -14.989 12.566 -0.683 1.00 91.12 188 SER A C 1
ATOM 1506 O O . SER A 1 188 ? -14.888 13.793 -0.743 1.00 91.12 188 SER A O 1
ATOM 1508 N N . PHE A 1 189 ? -14.693 11.894 0.429 1.00 92.25 189 PHE A N 1
ATOM 1509 C CA . PHE A 1 189 ? -14.220 12.544 1.658 1.00 92.25 189 PHE A CA 1
ATOM 1510 C C . PHE A 1 189 ? -12.959 11.906 2.246 1.00 92.25 189 PHE A C 1
ATOM 1512 O O . PHE A 1 189 ? -12.353 12.490 3.149 1.00 92.25 189 PHE A O 1
ATOM 1519 N N . GLY A 1 190 ? -12.519 10.761 1.712 1.00 93.88 190 GLY A N 1
ATOM 1520 C CA . GLY A 1 190 ? -11.421 9.991 2.289 1.00 93.88 190 GLY A CA 1
ATOM 1521 C C . GLY A 1 190 ? -10.095 10.728 2.320 1.00 93.88 190 GLY A C 1
ATOM 1522 O O . GLY A 1 190 ? -9.334 10.602 3.271 1.00 93.88 190 GLY A O 1
ATOM 1523 N N . ARG A 1 191 ? -9.851 11.603 1.341 1.00 93.62 191 ARG A N 1
ATOM 1524 C CA . ARG A 1 191 ? -8.649 12.436 1.326 1.00 93.62 191 ARG A CA 1
ATOM 1525 C C . ARG A 1 191 ? -8.538 13.315 2.571 1.00 93.62 191 ARG A C 1
ATOM 1527 O O . ARG A 1 191 ? -7.478 13.376 3.181 1.00 93.62 191 ARG A O 1
ATOM 1534 N N . THR A 1 192 ? -9.608 14.030 2.912 1.00 92.19 192 THR A N 1
ATOM 1535 C CA . THR A 1 192 ? -9.613 14.933 4.070 1.00 92.19 192 THR A CA 1
ATOM 1536 C C . THR A 1 192 ? -9.429 14.148 5.360 1.00 92.19 192 THR A C 1
ATOM 1538 O O . THR A 1 192 ? -8.731 14.613 6.252 1.00 92.19 192 THR A O 1
ATOM 1541 N N . TRP A 1 193 ? -10.004 12.945 5.432 1.00 93.56 193 TRP A N 1
ATOM 1542 C CA . TRP A 1 193 ? -9.871 12.068 6.591 1.00 93.56 193 TRP A CA 1
ATOM 1543 C C . TRP A 1 193 ? -8.438 11.571 6.777 1.00 93.56 193 TRP A C 1
ATOM 1545 O O . TRP A 1 193 ? -7.880 11.709 7.863 1.00 93.56 193 TRP A O 1
ATOM 1555 N N . ILE A 1 194 ? -7.809 11.105 5.697 1.00 95.12 194 ILE A N 1
ATOM 1556 C CA . ILE A 1 194 ? -6.417 10.647 5.709 1.00 95.12 194 ILE A CA 1
ATOM 1557 C C . ILE A 1 194 ? -5.457 11.789 6.060 1.00 95.12 194 ILE A C 1
ATOM 1559 O O . ILE A 1 194 ? -4.549 11.608 6.867 1.00 95.12 194 ILE A O 1
ATOM 1563 N N . GLU A 1 195 ? -5.655 12.984 5.491 1.00 93.50 195 GLU A N 1
ATOM 1564 C CA . GLU A 1 195 ? -4.832 14.164 5.812 1.00 93.50 195 GLU A CA 1
ATOM 1565 C C . GLU A 1 195 ? -4.974 14.590 7.295 1.00 93.50 195 GLU A C 1
ATOM 1567 O O . GLU A 1 195 ? -4.090 15.258 7.824 1.00 93.50 195 GLU A O 1
ATOM 1572 N N . GLN A 1 196 ? -6.034 14.156 7.989 1.00 92.38 196 GLN A N 1
ATOM 1573 C CA . GLN A 1 196 ? -6.264 14.378 9.425 1.00 92.38 196 GLN A CA 1
ATOM 1574 C C . GLN A 1 196 ? -5.957 13.151 10.304 1.00 92.38 196 GLN A C 1
ATOM 1576 O O . GLN A 1 196 ? -6.214 13.181 11.503 1.00 92.38 196 GLN A O 1
ATOM 1581 N N . GLY A 1 197 ? -5.379 12.089 9.736 1.00 92.75 197 GLY A N 1
ATOM 1582 C CA . GLY A 1 197 ? -4.907 10.925 10.492 1.00 92.75 197 GLY A CA 1
ATOM 1583 C C . GLY A 1 197 ? -5.914 9.786 10.656 1.00 92.75 197 GLY A C 1
ATOM 1584 O O . GLY A 1 197 ? -5.635 8.866 11.415 1.00 92.75 197 GLY A O 1
ATOM 1585 N N . ILE A 1 198 ? -7.049 9.804 9.945 1.00 94.50 198 ILE A N 1
ATOM 1586 C CA . ILE A 1 198 ? -7.934 8.633 9.841 1.00 94.50 198 ILE A CA 1
ATOM 1587 C C . ILE A 1 198 ? -7.659 7.912 8.526 1.00 94.50 198 ILE A C 1
ATOM 1589 O O . ILE A 1 198 ? -8.089 8.346 7.455 1.00 94.50 198 ILE A O 1
ATOM 1593 N N . VAL A 1 199 ? -6.932 6.801 8.619 1.00 95.88 199 VAL A N 1
ATOM 1594 C CA . VAL A 1 199 ? -6.470 6.015 7.468 1.00 95.88 199 VAL A CA 1
ATOM 1595 C C . VAL A 1 199 ? -6.939 4.570 7.568 1.00 95.88 199 VAL A C 1
ATOM 1597 O O . VAL A 1 199 ? -7.379 3.993 6.571 1.00 95.88 199 VAL A O 1
ATOM 1600 N N . ARG A 1 200 ? -6.847 3.990 8.767 1.00 96.50 200 ARG A N 1
ATOM 1601 C CA . ARG A 1 200 ? -7.120 2.582 9.062 1.00 96.50 200 ARG A CA 1
ATOM 1602 C C . ARG A 1 200 ? -8.294 2.438 10.029 1.00 96.50 200 ARG A C 1
ATOM 1604 O O . ARG A 1 200 ? -8.641 3.390 10.723 1.00 96.50 200 ARG A O 1
ATOM 1611 N N . ILE A 1 201 ? -8.869 1.238 10.116 1.00 96.69 201 ILE A N 1
ATOM 1612 C CA . ILE A 1 201 ? -9.996 0.944 11.021 1.00 96.69 201 ILE A CA 1
ATOM 1613 C C . ILE A 1 201 ? -9.650 1.277 12.481 1.00 96.69 201 ILE A C 1
ATOM 1615 O O . ILE A 1 201 ? -10.470 1.873 13.173 1.00 96.69 201 ILE A O 1
ATOM 1619 N N . ARG A 1 202 ? -8.415 1.014 12.923 1.00 95.62 202 ARG A N 1
ATOM 1620 C CA . ARG A 1 202 ? -7.939 1.391 14.267 1.00 95.62 202 ARG A CA 1
ATOM 1621 C C . ARG A 1 202 ? -8.103 2.875 14.602 1.00 95.62 202 ARG A C 1
ATOM 1623 O O . ARG A 1 202 ? -8.227 3.229 15.763 1.00 95.62 202 ARG A O 1
ATOM 1630 N N . ASP A 1 203 ? -8.099 3.760 13.602 1.00 94.69 203 ASP A N 1
ATOM 1631 C CA . ASP A 1 203 ? -8.185 5.204 13.843 1.00 94.69 203 ASP A CA 1
ATOM 1632 C C . ASP A 1 203 ? -9.616 5.646 14.224 1.00 94.69 203 ASP A C 1
ATOM 1634 O O . ASP A 1 203 ? -9.797 6.744 14.760 1.00 94.69 203 ASP A O 1
ATOM 1638 N N . ILE A 1 204 ? -10.616 4.788 13.974 1.00 95.06 204 ILE A N 1
ATOM 1639 C CA . ILE A 1 204 ? -12.033 4.967 14.344 1.00 95.06 204 ILE A CA 1
ATOM 1640 C C . ILE A 1 204 ? -12.527 3.926 15.360 1.00 95.06 204 ILE A C 1
ATOM 1642 O O . ILE A 1 204 ? -13.724 3.868 15.640 1.00 95.06 204 ILE A O 1
ATOM 1646 N N . TRP A 1 205 ? -11.624 3.107 15.897 1.00 94.94 205 TRP A N 1
ATOM 1647 C CA . TRP A 1 205 ? -11.903 2.118 16.932 1.00 94.94 205 TRP A CA 1
ATOM 1648 C C . TRP A 1 205 ? -11.276 2.571 18.251 1.00 94.94 205 TRP A C 1
ATOM 1650 O O . TRP A 1 205 ? -10.131 3.023 18.286 1.00 94.94 205 TRP A O 1
ATOM 1660 N N . ASN A 1 206 ? -12.023 2.474 19.344 1.00 92.62 206 ASN A N 1
ATOM 1661 C CA . ASN A 1 206 ? -11.533 2.763 20.681 1.00 92.62 206 ASN A CA 1
ATOM 1662 C C . ASN A 1 206 ? -11.127 1.446 21.351 1.00 92.62 206 ASN A C 1
ATOM 1664 O O . ASN A 1 206 ? -11.972 0.726 21.869 1.00 92.62 206 ASN A O 1
ATOM 1668 N N . GLU A 1 207 ? -9.825 1.149 21.363 1.00 86.50 207 GLU A N 1
ATOM 1669 C CA . GLU A 1 207 ? -9.280 -0.088 21.944 1.00 86.50 207 GLU A CA 1
ATOM 1670 C C . GLU A 1 207 ? -9.568 -0.236 23.445 1.00 86.50 207 GLU A C 1
ATOM 1672 O O . GLU A 1 207 ? -9.698 -1.352 23.928 1.00 86.50 207 GLU A O 1
ATOM 1677 N N . PHE A 1 208 ? -9.708 0.867 24.189 1.00 85.00 208 PHE A N 1
ATOM 1678 C CA . PHE A 1 208 ? -10.017 0.809 25.620 1.00 85.00 208 PHE A CA 1
ATOM 1679 C C . PHE A 1 208 ? -11.480 0.439 25.886 1.00 85.00 208 PHE A C 1
ATOM 1681 O O . PHE A 1 208 ? -11.779 -0.261 26.848 1.00 85.00 208 PHE A O 1
ATOM 1688 N N . ARG A 1 209 ? -12.398 0.938 25.049 1.00 89.50 209 ARG A N 1
ATOM 1689 C CA . ARG A 1 209 ? -13.835 0.635 25.140 1.00 89.50 209 ARG A CA 1
ATOM 1690 C C . ARG A 1 209 ? -14.239 -0.613 24.360 1.00 89.50 209 ARG A C 1
ATOM 1692 O O . ARG A 1 209 ? -15.376 -1.041 24.509 1.00 89.50 209 ARG A O 1
ATOM 1699 N N . GLU A 1 210 ? -13.339 -1.127 23.525 1.00 88.81 210 GLU A N 1
ATOM 1700 C CA . GLU A 1 210 ? -13.603 -2.170 22.532 1.00 88.81 210 GLU A CA 1
ATOM 1701 C C . GLU A 1 210 ? -14.865 -1.864 21.701 1.00 88.81 210 GLU A C 1
ATOM 1703 O O . GLU A 1 210 ? -15.727 -2.709 21.480 1.00 88.81 210 GLU A O 1
ATOM 1708 N N . ASP A 1 211 ? -14.983 -0.608 21.262 1.00 92.75 211 ASP A N 1
ATOM 1709 C CA . ASP A 1 211 ? -16.145 -0.104 20.528 1.00 92.75 211 ASP A CA 1
ATOM 1710 C C . ASP A 1 211 ? -15.733 1.003 19.546 1.00 92.75 211 ASP A C 1
ATOM 1712 O O . ASP A 1 211 ? -14.631 1.557 19.611 1.00 92.75 211 ASP A O 1
ATOM 1716 N N . TRP A 1 212 ? -16.625 1.362 18.628 1.00 94.12 212 TRP A N 1
ATOM 1717 C CA . TRP A 1 212 ? -16.419 2.449 17.681 1.00 94.12 212 TRP A CA 1
ATOM 1718 C C . TRP A 1 212 ? -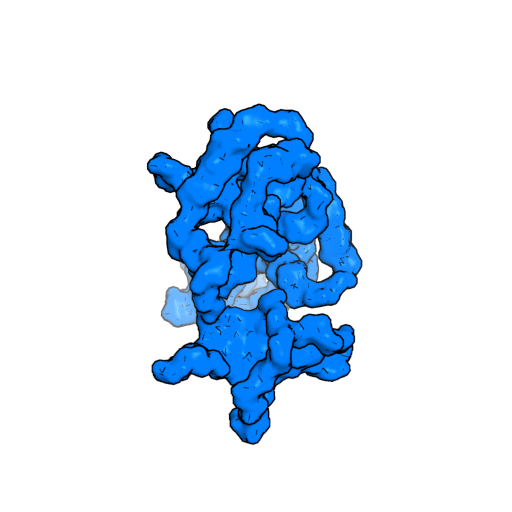16.270 3.798 18.391 1.00 94.12 212 TRP A C 1
ATOM 1720 O O . TRP A 1 212 ? -16.949 4.109 19.377 1.00 94.12 212 TRP A O 1
ATOM 1730 N N . CYS A 1 213 ? -15.399 4.649 17.848 1.00 92.81 213 CYS A N 1
ATOM 1731 C CA . CYS A 1 213 ? -15.297 6.029 18.298 1.00 92.81 213 CYS A CA 1
ATOM 1732 C C . CYS A 1 213 ? -16.626 6.767 18.093 1.00 92.81 213 CYS A C 1
ATOM 1734 O O . CYS A 1 213 ? -17.303 6.625 17.076 1.00 92.81 213 CYS A O 1
ATOM 1736 N N . THR A 1 214 ? -16.969 7.625 19.044 1.00 90.75 214 THR A N 1
ATOM 1737 C CA . THR A 1 214 ? -18.121 8.518 18.947 1.00 90.75 214 THR A CA 1
ATOM 1738 C C . THR A 1 214 ? -17.844 9.662 17.977 1.00 90.75 214 THR A C 1
ATOM 1740 O O . THR A 1 214 ? -16.706 10.099 17.780 1.00 90.75 214 THR A O 1
ATOM 1743 N N . THR A 1 215 ? -18.909 10.247 17.430 1.00 87.69 215 THR A N 1
ATOM 1744 C CA . THR A 1 215 ? -18.818 11.452 16.595 1.00 87.69 215 THR A CA 1
ATOM 1745 C C . THR A 1 215 ? -18.081 12.595 17.303 1.00 87.69 215 THR A C 1
ATOM 1747 O O . THR A 1 215 ? -17.369 13.359 16.652 1.00 87.69 215 THR A O 1
ATOM 1750 N N . SER A 1 216 ? -18.224 12.718 18.625 1.00 87.38 216 SER A N 1
ATOM 1751 C CA . SER A 1 216 ? -17.528 13.731 19.427 1.00 87.38 216 SER A CA 1
ATOM 1752 C C . SER A 1 216 ? -16.018 13.497 19.462 1.00 87.38 216 SER A C 1
ATOM 1754 O O . SER A 1 216 ? -15.263 14.438 19.233 1.00 87.38 216 SER A O 1
ATOM 1756 N N . GLU A 1 217 ? -15.573 12.252 19.663 1.00 88.75 217 GLU A N 1
ATOM 1757 C CA . GLU A 1 217 ? -14.148 11.886 19.629 1.00 88.75 217 GLU A CA 1
ATOM 1758 C C . GLU A 1 217 ? -13.539 12.159 18.244 1.00 88.75 217 GLU A C 1
ATOM 1760 O O . GLU A 1 217 ? -12.451 12.727 18.138 1.00 88.75 217 GLU A O 1
ATOM 1765 N N . ILE A 1 218 ? -14.267 11.835 17.169 1.00 89.31 218 ILE A N 1
ATOM 1766 C CA . ILE A 1 218 ? -13.823 12.124 15.799 1.00 89.31 218 ILE A CA 1
ATOM 1767 C C . ILE A 1 218 ? -13.755 13.636 15.547 1.00 89.31 218 ILE A C 1
ATOM 1769 O O . ILE A 1 218 ? -12.747 14.123 15.040 1.00 89.31 218 ILE A O 1
ATOM 1773 N N . LYS A 1 219 ? -14.775 14.407 15.946 1.00 86.38 219 LYS A N 1
ATOM 1774 C CA . LYS A 1 219 ? -14.792 15.876 15.798 1.00 86.38 219 LYS A CA 1
ATOM 1775 C C . LYS A 1 219 ? -13.686 16.571 16.598 1.00 86.38 219 LYS A C 1
ATOM 1777 O O . LYS A 1 219 ? -13.188 17.595 16.149 1.00 86.38 219 LYS A O 1
ATOM 1782 N N . GLN A 1 220 ? -13.293 16.036 17.755 1.00 85.12 220 GLN A N 1
ATOM 1783 C CA . GLN A 1 220 ? -12.166 16.570 18.529 1.00 85.12 220 GLN A CA 1
ATOM 1784 C C . GLN A 1 220 ? -10.829 16.375 17.807 1.00 85.12 220 GLN A C 1
ATOM 1786 O O . GLN A 1 220 ? -9.969 17.250 17.858 1.00 85.12 220 GLN A O 1
ATOM 1791 N N . ARG A 1 221 ? -10.658 15.247 17.107 1.00 82.06 221 ARG A N 1
ATOM 1792 C CA . ARG A 1 221 ? -9.453 14.960 16.311 1.00 82.06 221 ARG A CA 1
ATOM 1793 C C . ARG A 1 221 ? -9.438 15.713 14.976 1.00 82.06 221 ARG A C 1
ATOM 1795 O O . ARG A 1 221 ? -8.372 16.021 14.451 1.00 82.06 221 ARG A O 1
ATOM 1802 N N . MET A 1 222 ? -10.614 16.000 14.419 1.00 81.56 222 MET A N 1
ATOM 1803 C CA . MET A 1 222 ? -10.785 16.475 13.047 1.00 81.56 222 MET A CA 1
ATOM 1804 C C . MET A 1 222 ? -11.274 17.920 12.970 1.00 81.56 222 MET A C 1
ATOM 1806 O O . MET A 1 222 ? -12.400 18.249 13.336 1.00 81.56 222 MET A O 1
ATOM 1810 N N . VAL A 1 223 ? -10.458 18.794 12.385 1.00 76.75 223 VAL A N 1
ATOM 1811 C CA . VAL A 1 223 ? -10.804 20.210 12.214 1.00 76.75 223 VAL A CA 1
ATOM 1812 C C . VAL A 1 223 ? -11.774 20.389 11.034 1.00 76.75 223 VAL A C 1
ATOM 1814 O O . VAL A 1 223 ? -11.505 19.931 9.922 1.00 76.75 223 VAL A O 1
ATOM 1817 N N . ASN A 1 224 ? -12.878 21.117 11.248 1.00 69.25 224 ASN A N 1
ATOM 1818 C CA . ASN A 1 224 ? -13.818 21.597 10.215 1.00 69.25 224 ASN A CA 1
ATOM 1819 C C . ASN A 1 224 ? -14.559 20.524 9.392 1.00 69.25 224 ASN A C 1
ATOM 1821 O O . ASN A 1 224 ? -14.892 20.748 8.220 1.00 69.25 224 ASN A O 1
ATOM 1825 N N . LEU A 1 225 ? -14.869 19.366 9.979 1.00 71.69 225 LEU A N 1
ATOM 1826 C CA . LEU A 1 225 ? -15.499 18.289 9.223 1.00 71.69 225 LEU A CA 1
ATOM 1827 C C . LEU A 1 225 ? -17.028 18.425 9.142 1.00 71.69 225 LEU A C 1
ATOM 1829 O O . LEU A 1 225 ? -17.774 18.073 10.056 1.00 71.69 225 LEU A O 1
ATOM 1833 N N . ARG A 1 226 ? -17.512 18.921 7.996 1.00 76.00 226 ARG A N 1
ATOM 1834 C CA . ARG A 1 226 ? -18.951 18.961 7.691 1.00 76.00 226 ARG A CA 1
ATOM 1835 C C . ARG A 1 226 ? -19.509 17.541 7.595 1.00 76.00 226 ARG A C 1
ATOM 1837 O O . ARG A 1 226 ? -18.943 16.712 6.868 1.00 76.00 226 ARG A O 1
ATOM 1844 N N . ARG A 1 227 ? -20.645 17.311 8.266 1.00 82.75 227 ARG A N 1
ATOM 1845 C CA . ARG A 1 227 ? -21.377 16.031 8.285 1.00 82.75 227 ARG A CA 1
ATOM 1846 C C . ARG A 1 227 ? -20.505 14.858 8.760 1.00 82.75 227 ARG A C 1
ATOM 1848 O O . ARG A 1 227 ? -20.491 13.800 8.145 1.00 82.75 227 ARG A O 1
ATOM 1855 N N . ALA A 1 228 ? -19.716 15.084 9.815 1.00 83.50 228 ALA A N 1
ATOM 1856 C CA . ALA A 1 228 ? -18.854 14.053 10.402 1.00 83.50 228 ALA A CA 1
ATOM 1857 C C . ALA A 1 228 ? -19.645 12.827 10.876 1.00 83.50 228 ALA A C 1
ATOM 1859 O O . ALA A 1 228 ? -19.174 11.711 10.712 1.00 83.50 228 ALA A O 1
ATOM 1860 N N . GLU A 1 229 ? -20.846 13.051 11.408 1.00 86.19 229 GLU A N 1
ATOM 1861 C CA . GLU A 1 229 ? -21.746 12.002 11.891 1.00 86.19 229 GLU A CA 1
ATOM 1862 C C . GLU A 1 229 ? -22.194 11.078 10.759 1.00 86.19 229 GLU A C 1
ATOM 1864 O O . GLU A 1 229 ? -21.881 9.893 10.785 1.00 86.19 229 GLU A O 1
ATOM 1869 N N . ASP A 1 230 ? -22.801 11.644 9.712 1.00 89.94 230 ASP A N 1
ATOM 1870 C CA . ASP A 1 230 ? -23.247 10.889 8.539 1.00 89.94 230 ASP A CA 1
ATOM 1871 C C . ASP A 1 230 ? -22.109 10.077 7.909 1.00 89.94 230 ASP A C 1
ATOM 1873 O O . ASP A 1 230 ? -22.294 8.920 7.552 1.00 89.94 230 ASP A O 1
ATOM 1877 N N . LYS A 1 231 ? -20.913 10.670 7.792 1.00 91.38 231 LYS A N 1
ATOM 1878 C CA . LYS A 1 231 ? -19.744 10.011 7.188 1.00 91.38 231 LYS A CA 1
ATOM 1879 C C . LYS A 1 231 ? -19.167 8.912 8.067 1.00 91.38 231 LYS A C 1
ATOM 1881 O O . LYS A 1 231 ? -18.720 7.897 7.546 1.00 91.38 231 LYS A O 1
ATOM 1886 N N . LEU A 1 232 ? -19.147 9.107 9.385 1.00 93.38 232 LEU A N 1
ATOM 1887 C CA . LEU A 1 232 ? -18.707 8.073 10.316 1.00 93.38 232 LEU A CA 1
ATOM 1888 C C . LEU A 1 232 ? -19.675 6.891 10.287 1.00 93.38 232 LEU A C 1
ATOM 1890 O O . LEU A 1 232 ? -19.232 5.752 10.158 1.00 93.38 232 LEU A O 1
ATOM 1894 N N . ALA A 1 233 ? -20.980 7.165 10.317 1.00 93.12 233 ALA A N 1
ATOM 1895 C CA . ALA A 1 233 ? -22.007 6.145 10.157 1.00 93.12 233 ALA A CA 1
ATOM 1896 C C . ALA A 1 233 ? -21.884 5.428 8.802 1.00 93.12 233 ALA A C 1
ATOM 1898 O O . ALA A 1 233 ? -21.949 4.201 8.757 1.00 93.12 233 ALA A O 1
ATOM 1899 N N . GLU A 1 234 ? -21.626 6.162 7.713 1.00 94.31 234 GLU A N 1
ATOM 1900 C CA . GLU A 1 234 ? -21.371 5.589 6.386 1.00 94.31 234 GLU A CA 1
ATOM 1901 C C . GLU A 1 234 ? -20.168 4.635 6.415 1.00 94.31 234 GLU A C 1
ATOM 1903 O O . GLU A 1 234 ? -20.302 3.483 6.005 1.00 94.31 234 GLU A O 1
ATOM 1908 N N . VAL A 1 235 ? -19.024 5.067 6.958 1.00 95.31 235 VAL A N 1
ATOM 1909 C CA . VAL A 1 235 ? -17.818 4.232 7.077 1.00 95.31 235 VAL A CA 1
ATOM 1910 C C . VAL A 1 235 ? -18.095 2.980 7.905 1.00 95.31 235 VAL A C 1
ATOM 1912 O O . VAL A 1 235 ? -17.803 1.879 7.446 1.00 95.31 235 VAL A O 1
ATOM 1915 N N . ILE A 1 236 ? -18.691 3.121 9.093 1.00 95.62 236 ILE A N 1
ATOM 1916 C CA . ILE A 1 236 ? -18.994 1.982 9.967 1.00 95.62 236 ILE A CA 1
ATOM 1917 C C . ILE A 1 236 ? -19.963 1.030 9.266 1.00 95.62 236 ILE A C 1
ATOM 1919 O O . ILE A 1 236 ? -19.751 -0.181 9.282 1.00 95.62 236 ILE A O 1
ATOM 1923 N N . SER A 1 237 ? -21.002 1.537 8.599 1.00 95.25 237 SER A N 1
ATOM 1924 C CA . SER A 1 237 ? -21.952 0.703 7.854 1.00 95.25 237 SER A CA 1
ATOM 1925 C C . SER A 1 237 ? -21.279 -0.075 6.716 1.00 95.25 237 SER A C 1
ATOM 1927 O O . SER A 1 237 ? -21.600 -1.246 6.523 1.00 95.25 237 SER A O 1
ATOM 1929 N N . ALA A 1 238 ? -20.291 0.533 6.052 1.00 96.62 238 ALA A N 1
ATOM 1930 C CA . ALA A 1 238 ? -19.552 -0.039 4.932 1.00 96.62 238 ALA A CA 1
ATOM 1931 C C . ALA A 1 238 ? -18.556 -1.143 5.329 1.00 96.62 238 ALA A C 1
ATOM 1933 O O . ALA A 1 238 ? -18.114 -1.907 4.467 1.00 96.62 238 ALA A O 1
ATOM 1934 N N . ILE A 1 239 ? -18.176 -1.230 6.610 1.00 96.75 239 ILE A N 1
ATOM 1935 C CA . ILE A 1 239 ? -17.295 -2.292 7.110 1.00 96.75 239 ILE A CA 1
ATOM 1936 C C . ILE A 1 239 ? -18.046 -3.639 7.084 1.00 96.75 239 ILE A C 1
ATOM 1938 O O . ILE A 1 239 ? -19.162 -3.719 7.619 1.00 96.75 239 ILE A O 1
ATOM 1942 N N . PRO A 1 240 ? -17.445 -4.709 6.518 1.00 96.19 240 PRO A N 1
ATOM 1943 C CA . PRO A 1 240 ? -18.051 -6.038 6.464 1.00 96.19 240 PRO A CA 1
ATOM 1944 C C . PRO A 1 240 ? -18.512 -6.555 7.831 1.00 96.19 240 PRO A C 1
ATOM 1946 O O . PRO A 1 240 ? -17.801 -6.433 8.827 1.00 96.19 240 PRO A O 1
ATOM 1949 N N . ALA A 1 241 ? -19.677 -7.208 7.871 1.00 94.25 241 ALA A N 1
ATOM 1950 C CA . ALA A 1 241 ? -20.232 -7.772 9.105 1.00 94.25 241 ALA A CA 1
ATOM 1951 C C . ALA A 1 241 ? -19.289 -8.791 9.770 1.00 94.25 241 ALA A C 1
ATOM 1953 O O . ALA A 1 241 ? -19.144 -8.785 10.986 1.00 94.25 241 ALA A O 1
ATOM 1954 N N . GLN A 1 242 ? -18.587 -9.599 8.970 1.00 93.81 242 GLN A N 1
ATOM 1955 C CA . GLN A 1 242 ? -17.593 -10.561 9.459 1.00 93.81 242 GLN A CA 1
ATOM 1956 C C . GLN A 1 242 ? -16.459 -9.874 10.232 1.00 93.81 242 GLN A C 1
ATOM 1958 O O . GLN A 1 242 ? -16.022 -10.369 11.262 1.00 93.81 242 GLN A O 1
ATOM 1963 N N . TRP A 1 243 ? -16.015 -8.698 9.784 1.00 94.94 243 TRP A N 1
ATOM 1964 C CA . TRP A 1 243 ? -14.961 -7.948 10.469 1.00 94.94 243 TRP A CA 1
ATOM 1965 C C . TRP A 1 243 ? -15.471 -7.326 11.765 1.00 94.94 243 TRP A C 1
ATOM 1967 O O . TRP A 1 243 ? -14.764 -7.335 12.764 1.00 94.94 243 TRP A O 1
ATOM 1977 N N . LYS A 1 244 ? -16.719 -6.841 11.774 1.00 94.06 244 LYS A N 1
ATOM 1978 C CA . LYS A 1 244 ? -17.375 -6.365 13.002 1.00 94.06 244 LYS A CA 1
ATOM 1979 C C . LYS A 1 244 ? -17.498 -7.483 14.033 1.00 94.06 244 LYS A C 1
ATOM 1981 O O . LYS A 1 244 ? -17.253 -7.240 15.202 1.00 94.06 244 LYS A O 1
ATOM 1986 N N . GLN A 1 245 ? -17.813 -8.700 13.588 1.00 92.81 245 GLN A N 1
ATOM 1987 C CA . GLN A 1 245 ? -17.866 -9.876 14.452 1.00 92.81 245 GLN A CA 1
ATOM 1988 C C . GLN A 1 245 ? -16.489 -10.234 15.026 1.00 92.81 245 GLN A C 1
ATOM 1990 O O . GLN A 1 245 ? -16.411 -10.601 16.188 1.00 92.81 245 GLN A O 1
ATOM 1995 N N . ILE A 1 246 ? -15.410 -10.104 14.244 1.00 91.38 246 ILE A N 1
ATOM 1996 C CA . ILE A 1 246 ? -14.039 -10.302 14.746 1.00 91.38 246 ILE A CA 1
ATOM 1997 C C . ILE A 1 246 ? -13.681 -9.246 15.802 1.00 91.38 246 ILE A C 1
ATOM 1999 O O . ILE A 1 246 ? -12.984 -9.561 16.758 1.00 91.38 246 ILE A O 1
ATOM 2003 N N . LEU A 1 247 ? -14.128 -7.998 15.632 1.00 91.19 247 LEU A N 1
ATOM 2004 C CA . LEU A 1 247 ? -13.861 -6.908 16.578 1.00 91.19 247 LEU A CA 1
ATOM 2005 C C . LEU A 1 247 ? -14.753 -6.934 17.824 1.00 91.19 247 LEU A C 1
ATOM 2007 O O . LEU A 1 247 ? -14.450 -6.229 18.781 1.00 91.19 247 LEU A O 1
ATOM 2011 N N . ASP A 1 248 ? -15.831 -7.718 17.822 1.00 90.19 248 ASP A N 1
ATOM 2012 C CA . ASP A 1 248 ? -16.787 -7.763 18.924 1.00 90.19 248 ASP A CA 1
ATOM 2013 C C . ASP A 1 248 ? -16.096 -8.183 20.241 1.00 90.19 248 ASP A C 1
ATOM 2015 O O . ASP A 1 248 ? -15.399 -9.206 20.248 1.00 90.19 248 ASP A O 1
ATOM 2019 N N . PRO A 1 249 ? -16.290 -7.452 21.357 1.00 84.06 249 PRO A N 1
ATOM 2020 C CA . PRO A 1 249 ? -15.717 -7.790 22.667 1.00 84.06 249 PRO A CA 1
ATOM 2021 C C . PRO A 1 249 ? -16.040 -9.216 23.123 1.00 84.06 249 PRO A C 1
ATOM 2023 O O . PRO A 1 249 ? -15.220 -9.887 23.748 1.00 84.06 249 PRO A O 1
ATOM 2026 N N . GLY A 1 250 ? -17.243 -9.697 22.789 1.00 80.75 250 GLY A N 1
ATOM 2027 C CA . GLY A 1 250 ? -17.709 -11.037 23.139 1.00 80.75 250 GLY A CA 1
ATOM 2028 C C . GLY A 1 250 ? -17.126 -12.150 22.268 1.00 80.75 250 GLY A C 1
ATOM 2029 O O . GLY A 1 250 ? -17.291 -13.329 22.591 1.00 80.75 250 GLY A O 1
ATOM 2030 N N . SER A 1 251 ? -16.446 -11.810 21.170 1.00 81.69 251 SER A N 1
ATOM 2031 C CA . SER A 1 251 ? -15.872 -12.796 20.260 1.00 81.69 251 SER A CA 1
ATOM 2032 C C . SER A 1 251 ? -14.600 -1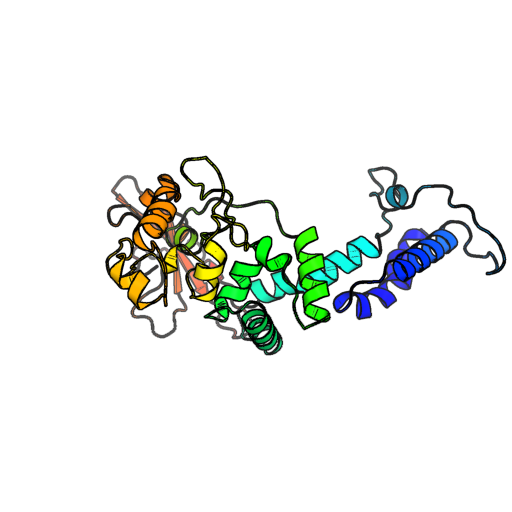3.422 20.831 1.00 81.69 251 SER A C 1
ATOM 2034 O O . SER A 1 251 ? -13.711 -12.752 21.368 1.00 81.69 251 SER A O 1
ATOM 2036 N N . LEU A 1 252 ? -14.496 -14.745 20.686 1.00 82.19 252 LEU A N 1
ATOM 2037 C CA . LEU A 1 252 ? -13.252 -15.452 20.953 1.00 82.19 252 LEU A CA 1
ATOM 2038 C C . LEU A 1 252 ? -12.213 -15.066 19.904 1.00 82.19 252 LEU A C 1
ATOM 2040 O O . LEU A 1 252 ? -12.497 -15.051 18.707 1.00 82.19 252 LEU A O 1
ATOM 2044 N N . ASP A 1 253 ? -10.992 -14.816 20.363 1.00 83.75 253 ASP A N 1
ATOM 2045 C CA . ASP A 1 253 ? -9.889 -14.498 19.468 1.00 83.75 253 ASP A CA 1
ATOM 2046 C C . ASP A 1 253 ? -9.633 -15.656 18.494 1.00 83.75 253 ASP A C 1
ATOM 2048 O O . ASP A 1 253 ? -9.465 -16.800 18.922 1.00 83.75 253 ASP A O 1
ATOM 2052 N N . PRO A 1 254 ? -9.594 -15.401 17.183 1.00 84.69 254 PRO A N 1
ATOM 2053 C CA . PRO A 1 254 ? -9.463 -16.467 16.208 1.00 84.69 254 PRO A CA 1
ATOM 2054 C C . PRO A 1 254 ? -8.047 -17.068 16.213 1.00 84.69 254 PRO A C 1
ATOM 2056 O O . PRO A 1 254 ? -7.072 -16.386 16.562 1.00 84.69 254 PRO A O 1
ATOM 2059 N N . PRO A 1 255 ? -7.892 -18.335 15.785 1.00 86.75 255 PRO A N 1
ATOM 2060 C CA . PRO A 1 255 ? -6.583 -18.920 15.527 1.00 86.75 255 PRO A CA 1
ATOM 2061 C C . PRO A 1 255 ? -5.720 -18.039 14.618 1.00 86.75 255 PRO A C 1
ATOM 2063 O O . PRO A 1 255 ? -6.203 -17.435 13.664 1.00 86.75 255 PRO A O 1
ATOM 2066 N N . GLY A 1 256 ? -4.425 -17.978 14.913 1.00 84.88 256 GLY A N 1
ATOM 2067 C CA . GLY A 1 256 ? -3.473 -17.063 14.288 1.00 84.88 256 GLY A CA 1
ATOM 2068 C C . GLY A 1 256 ? -3.209 -15.795 15.096 1.00 84.88 256 GLY A C 1
ATOM 2069 O O . GLY A 1 256 ? -2.228 -15.113 14.806 1.00 84.88 256 GLY A O 1
ATOM 2070 N N . THR A 1 257 ? -4.018 -15.511 16.121 1.00 85.50 257 THR A N 1
ATOM 2071 C CA . THR A 1 257 ? -3.802 -14.375 17.025 1.00 85.50 257 THR A CA 1
ATOM 2072 C C . THR A 1 257 ? -2.500 -14.547 17.801 1.00 85.50 257 THR A C 1
ATOM 2074 O O . THR A 1 257 ? -2.246 -15.599 18.396 1.00 85.50 257 THR A O 1
ATOM 2077 N N . TRP A 1 258 ? -1.673 -13.507 17.767 1.00 85.75 258 TRP A N 1
ATOM 2078 C CA . TRP A 1 258 ? -0.415 -13.436 18.496 1.00 85.75 258 TRP A CA 1
ATOM 2079 C C . TRP A 1 258 ? -0.618 -12.711 19.817 1.00 85.75 258 TRP A C 1
ATOM 2081 O O . TRP A 1 258 ? -1.416 -11.785 19.900 1.00 85.75 258 TRP A O 1
ATOM 2091 N N . TYR A 1 259 ? 0.127 -13.133 20.828 1.00 84.06 259 TYR A N 1
ATOM 2092 C CA . TYR A 1 259 ? 0.118 -12.542 22.149 1.00 84.06 259 TYR A CA 1
ATOM 2093 C C . TYR A 1 259 ? 1.534 -12.326 22.658 1.00 84.06 259 TYR A C 1
ATOM 2095 O O . TYR A 1 259 ? 2.460 -13.068 22.322 1.00 84.06 259 TYR A O 1
ATOM 2103 N N . THR A 1 260 ? 1.670 -11.342 23.536 1.00 83.31 260 THR A N 1
ATOM 2104 C CA . THR A 1 260 ? 2.869 -11.085 24.331 1.00 83.31 260 THR A CA 1
ATOM 2105 C C . THR A 1 260 ? 2.500 -10.941 25.801 1.00 83.31 260 THR A C 1
ATOM 2107 O O . THR A 1 260 ? 1.356 -10.622 26.146 1.00 83.31 260 THR A O 1
ATOM 2110 N N . ASP A 1 261 ? 3.473 -11.177 26.672 1.00 76.38 261 ASP A N 1
ATOM 2111 C CA . ASP A 1 261 ? 3.323 -10.980 28.106 1.00 76.38 261 ASP A CA 1
ATOM 2112 C C . ASP A 1 261 ? 3.383 -9.477 28.419 1.00 76.38 261 ASP A C 1
ATOM 2114 O O . ASP A 1 261 ? 4.359 -8.804 28.072 1.00 76.38 261 ASP A O 1
ATOM 2118 N N . LYS A 1 262 ? 2.339 -8.945 29.075 1.00 67.50 262 LYS A N 1
ATOM 2119 C CA . LYS A 1 262 ? 2.289 -7.531 29.505 1.00 67.50 262 LYS A CA 1
ATOM 2120 C C . LYS A 1 262 ? 3.420 -7.162 30.451 1.00 67.50 262 LYS A C 1
ATOM 2122 O O . LYS A 1 262 ? 3.809 -5.998 30.495 1.00 67.50 262 LYS A O 1
ATOM 2127 N N . GLN A 1 263 ? 3.871 -8.119 31.252 1.00 66.12 263 GLN A N 1
ATOM 2128 C CA . GLN A 1 263 ? 4.764 -7.886 32.381 1.00 66.12 263 GLN A CA 1
ATOM 2129 C C . GLN A 1 263 ? 6.230 -8.158 32.028 1.00 66.12 263 GLN A C 1
ATOM 2131 O O . GLN A 1 263 ? 7.124 -7.724 32.753 1.00 66.12 263 GLN A O 1
ATOM 2136 N N . ALA A 1 264 ? 6.497 -8.825 30.901 1.00 67.44 264 ALA A N 1
ATOM 2137 C CA . ALA A 1 264 ? 7.852 -9.107 30.454 1.00 67.44 264 ALA A CA 1
ATOM 2138 C C . ALA A 1 264 ? 8.517 -7.843 29.887 1.00 67.44 264 ALA A C 1
ATOM 2140 O O . ALA A 1 264 ? 8.165 -7.355 28.811 1.00 67.44 264 ALA A O 1
ATOM 2141 N N . GLN A 1 265 ? 9.529 -7.348 30.600 1.00 55.97 265 GLN A N 1
ATOM 2142 C CA . GLN A 1 265 ? 10.255 -6.120 30.264 1.00 55.97 265 GLN A CA 1
ATOM 2143 C C . GLN A 1 265 ? 10.961 -6.193 28.894 1.00 55.97 265 GLN A C 1
ATOM 2145 O O . GLN A 1 265 ? 11.058 -5.176 28.212 1.00 55.97 265 GLN A O 1
ATOM 2150 N N . ASP A 1 266 ? 11.361 -7.395 28.456 1.00 63.41 266 ASP A N 1
ATOM 2151 C CA . ASP A 1 266 ? 12.133 -7.605 27.221 1.00 63.41 266 ASP A CA 1
ATOM 2152 C C . ASP A 1 266 ? 11.351 -8.211 26.036 1.00 63.41 266 ASP A C 1
ATOM 2154 O O . ASP A 1 266 ? 11.937 -8.405 24.972 1.00 63.41 266 ASP A O 1
ATOM 2158 N N . LYS A 1 267 ? 10.036 -8.481 26.159 1.00 66.75 267 LYS A N 1
ATOM 2159 C CA . LYS A 1 267 ? 9.157 -9.020 25.082 1.00 66.75 267 LYS A CA 1
ATOM 2160 C C . LYS A 1 267 ? 9.855 -10.003 24.117 1.00 66.75 267 LYS A C 1
ATOM 2162 O O . LYS A 1 267 ? 9.765 -9.880 22.895 1.00 66.75 267 LYS A O 1
ATOM 2167 N N . THR A 1 268 ? 10.596 -10.966 24.659 1.00 74.06 268 THR A N 1
ATOM 2168 C CA . THR A 1 268 ? 11.342 -11.961 23.870 1.00 74.06 268 THR A CA 1
ATOM 2169 C C . THR A 1 268 ? 10.498 -13.176 23.512 1.00 74.06 268 THR A C 1
ATOM 2171 O O . THR A 1 268 ? 10.893 -13.948 22.640 1.00 74.06 268 THR A O 1
ATOM 2174 N N . GLN A 1 269 ? 9.345 -13.330 24.162 1.00 82.00 269 GLN A N 1
ATOM 2175 C CA . GLN A 1 269 ? 8.444 -14.465 24.032 1.00 82.00 269 GLN A CA 1
ATOM 2176 C C . GLN A 1 269 ? 7.116 -14.027 23.420 1.00 82.00 269 GLN A C 1
ATOM 2178 O O . GLN A 1 269 ? 6.531 -13.017 23.818 1.00 82.00 269 GLN A O 1
ATOM 2183 N N . PHE A 1 270 ? 6.654 -14.811 22.454 1.00 84.50 270 PHE A N 1
ATOM 2184 C CA . PHE A 1 270 ? 5.430 -14.584 21.706 1.00 84.50 270 PHE A CA 1
ATOM 2185 C C . PHE A 1 270 ? 4.633 -15.881 21.670 1.00 84.50 270 PHE A C 1
ATOM 2187 O O . PHE A 1 270 ? 5.181 -16.945 21.388 1.00 84.50 270 PHE A O 1
ATOM 2194 N N . TRP A 1 271 ? 3.333 -15.798 21.920 1.00 84.62 271 TRP A N 1
ATOM 2195 C CA . TRP A 1 271 ? 2.437 -16.949 21.877 1.00 84.62 271 TRP A CA 1
ATOM 2196 C C . TRP A 1 271 ? 1.479 -16.795 20.710 1.00 84.62 271 TRP A C 1
ATOM 2198 O O . TRP A 1 271 ? 0.825 -15.767 20.583 1.00 84.62 271 TRP A O 1
ATOM 2208 N N . LYS A 1 272 ? 1.357 -17.816 19.869 1.00 86.56 272 LYS A N 1
ATOM 2209 C CA . LYS A 1 272 ? 0.392 -17.838 18.768 1.00 86.56 272 LYS A CA 1
ATOM 2210 C C . LYS A 1 272 ? -0.725 -18.820 19.086 1.00 86.56 272 LYS A C 1
ATOM 2212 O O . LYS A 1 272 ? -0.449 -20.000 19.279 1.00 86.56 272 LYS A O 1
ATOM 2217 N N . LEU A 1 273 ? -1.975 -18.366 19.121 1.00 86.75 273 LEU A N 1
ATOM 2218 C CA . LEU A 1 273 ? -3.135 -19.250 19.270 1.00 86.75 273 LEU A CA 1
ATOM 2219 C C . LEU A 1 273 ? -3.289 -20.114 18.013 1.00 86.75 273 LEU A C 1
ATOM 2221 O O . LEU A 1 273 ? -3.399 -19.584 16.911 1.00 86.75 273 LEU A O 1
ATOM 2225 N N . VAL A 1 274 ? -3.301 -21.437 18.165 1.00 87.38 274 VAL A N 1
ATOM 2226 C CA . VAL A 1 274 ? -3.389 -22.390 17.044 1.00 87.38 274 VAL A CA 1
ATOM 2227 C C . VAL A 1 274 ? -4.778 -22.996 16.917 1.00 87.38 274 VAL A C 1
ATOM 2229 O O . VAL A 1 274 ? -5.272 -23.162 15.806 1.00 87.38 274 VAL A O 1
ATOM 2232 N N . SER A 1 275 ? -5.413 -23.339 18.035 1.00 86.31 275 SER A N 1
ATOM 2233 C CA . SER A 1 275 ? -6.733 -23.968 18.028 1.00 86.31 275 SER A CA 1
ATOM 2234 C C . SER A 1 275 ? -7.413 -23.880 19.391 1.00 86.31 275 SER A C 1
ATOM 2236 O O . SER A 1 275 ? -6.767 -23.636 20.415 1.00 86.31 275 SER A O 1
ATOM 2238 N N . PHE A 1 276 ? -8.718 -24.132 19.390 1.00 84.81 276 PHE A N 1
ATOM 2239 C CA . PHE A 1 276 ? -9.498 -24.408 20.592 1.00 84.81 276 PHE A CA 1
ATOM 2240 C C . PHE A 1 276 ? -9.612 -25.922 20.791 1.00 84.81 276 PHE A C 1
ATOM 2242 O O . PHE A 1 276 ? -9.715 -26.667 19.818 1.00 84.81 276 PHE A O 1
ATOM 2249 N N . GLU A 1 277 ? -9.556 -26.372 22.039 1.00 84.81 277 GLU A N 1
ATOM 2250 C CA . GLU A 1 277 ? -9.776 -27.769 22.424 1.00 84.81 277 GLU A CA 1
ATOM 2251 C C . GLU A 1 277 ? -11.262 -28.015 22.723 1.00 84.81 277 GLU A C 1
ATOM 2253 O O . GLU A 1 277 ? -11.991 -27.086 23.073 1.00 84.81 277 GLU A O 1
ATOM 2258 N N . GLU A 1 278 ? -11.712 -29.271 22.633 1.00 75.00 278 GLU A N 1
ATOM 2259 C CA . GLU A 1 278 ? -13.126 -29.662 22.802 1.00 75.00 278 GLU A CA 1
ATOM 2260 C C . GLU A 1 278 ? -13.718 -29.267 24.174 1.00 75.00 278 GLU A C 1
ATOM 2262 O O . GLU A 1 278 ? -14.927 -29.098 24.299 1.00 75.00 278 GLU A O 1
ATOM 2267 N N . GLY A 1 279 ? -12.872 -29.041 25.188 1.00 74.81 279 GLY A N 1
ATOM 2268 C CA . GLY A 1 279 ? -13.259 -28.553 26.520 1.00 74.81 279 GLY A CA 1
ATOM 2269 C C . GLY A 1 279 ? -13.216 -27.028 26.710 1.00 74.81 279 GLY A C 1
ATOM 2270 O O . GLY A 1 279 ? -13.270 -26.565 27.846 1.00 74.81 279 GLY A O 1
ATOM 2271 N N . GLY A 1 280 ? -13.049 -26.238 25.643 1.00 74.69 280 GLY A N 1
ATOM 2272 C CA . GLY A 1 280 ? -12.902 -24.775 25.723 1.00 74.69 280 GLY A CA 1
ATOM 2273 C C . GLY A 1 280 ? -11.486 -24.293 26.071 1.00 74.69 280 GLY A C 1
ATOM 2274 O O . GLY A 1 280 ? -11.264 -23.095 26.260 1.00 74.69 280 GLY A O 1
ATOM 2275 N N . GLY A 1 281 ? -10.516 -25.211 26.134 1.00 79.31 281 GLY A N 1
ATOM 2276 C CA . GLY A 1 281 ? -9.095 -24.896 26.270 1.00 79.31 281 GLY A CA 1
ATOM 2277 C C . GLY A 1 281 ? -8.544 -24.174 25.036 1.00 79.31 281 GLY A C 1
ATOM 2278 O O . GLY A 1 281 ? -9.071 -24.304 23.930 1.00 79.31 281 GLY A O 1
ATOM 2279 N N . ARG A 1 282 ? -7.470 -23.400 25.213 1.00 84.06 282 ARG A N 1
ATOM 2280 C CA . ARG A 1 282 ? -6.762 -22.705 24.126 1.00 84.06 282 ARG A CA 1
ATOM 2281 C C . ARG A 1 282 ? -5.374 -23.313 23.952 1.00 84.06 282 ARG A C 1
ATOM 2283 O O . ARG A 1 282 ? -4.615 -23.380 24.917 1.00 84.06 282 ARG A O 1
ATOM 2290 N N . LYS A 1 283 ? -5.024 -23.703 22.725 1.00 84.12 283 LYS A N 1
ATOM 2291 C CA . LYS A 1 283 ? -3.709 -24.256 22.382 1.00 84.12 283 LYS A CA 1
ATOM 2292 C C . LYS A 1 283 ? -2.817 -23.185 21.763 1.00 84.12 283 LYS A C 1
ATOM 2294 O O . LYS A 1 283 ? -3.196 -22.572 20.764 1.00 84.12 283 LYS A O 1
ATOM 2299 N N . PHE A 1 284 ? -1.615 -23.009 22.306 1.00 84.38 284 PHE A N 1
ATOM 2300 C CA . PHE A 1 284 ? -0.652 -22.008 21.844 1.00 84.38 284 PHE A CA 1
ATOM 2301 C C . PHE A 1 284 ? 0.644 -22.639 21.323 1.00 84.38 284 PHE A C 1
ATOM 2303 O O . PHE A 1 284 ? 1.076 -23.682 21.808 1.00 84.38 284 PHE A O 1
ATOM 2310 N N . GLU A 1 285 ? 1.282 -21.973 20.363 1.00 86.62 285 GLU A N 1
ATOM 2311 C CA . GLU A 1 285 ? 2.686 -22.171 19.994 1.00 86.62 285 GLU A CA 1
ATOM 2312 C C . GLU A 1 285 ? 3.541 -21.066 20.621 1.00 86.62 285 GLU A C 1
ATOM 2314 O O . GLU A 1 285 ? 3.193 -19.890 20.505 1.00 86.62 285 GLU A O 1
ATOM 2319 N N . LEU A 1 286 ? 4.665 -21.432 21.241 1.00 83.75 286 LEU A N 1
ATOM 2320 C CA . LEU A 1 286 ? 5.650 -20.486 21.768 1.00 83.75 286 LEU A CA 1
ATOM 2321 C C . LEU A 1 286 ? 6.720 -20.181 20.713 1.00 83.75 286 LEU A C 1
ATOM 2323 O O . LEU A 1 286 ? 7.316 -21.076 20.107 1.00 83.75 286 LEU A O 1
ATOM 2327 N N . TRP A 1 287 ? 6.974 -18.894 20.526 1.00 84.31 287 TRP A N 1
ATOM 2328 C CA . TRP A 1 287 ? 7.950 -18.350 19.600 1.00 84.31 287 TRP A CA 1
ATOM 2329 C C . TRP A 1 287 ? 8.878 -17.398 20.346 1.00 84.31 287 TRP A C 1
ATOM 2331 O O . TRP A 1 287 ? 8.429 -16.555 21.123 1.00 84.31 287 TRP A O 1
ATOM 2341 N N . LEU A 1 288 ? 10.177 -17.518 20.091 1.00 81.69 288 LEU A N 1
ATOM 2342 C CA . LEU A 1 288 ? 11.196 -16.668 20.696 1.00 81.69 288 LEU A CA 1
ATOM 2343 C C . LEU A 1 288 ? 11.802 -15.737 19.655 1.00 81.69 288 LEU A C 1
ATOM 2345 O O . LEU A 1 288 ? 12.090 -16.147 18.529 1.00 81.69 288 LEU A O 1
ATOM 2349 N N . ARG A 1 289 ? 12.054 -14.489 20.043 1.00 76.44 289 ARG A N 1
ATOM 2350 C CA . ARG A 1 289 ? 12.869 -13.570 19.246 1.00 76.44 289 ARG A CA 1
ATOM 2351 C C . ARG A 1 289 ? 14.343 -13.931 19.409 1.00 76.44 289 ARG A C 1
ATOM 2353 O O . ARG A 1 289 ? 14.830 -14.041 20.532 1.00 76.44 289 ARG A O 1
ATOM 2360 N N . GLY A 1 290 ? 15.057 -14.106 18.295 1.00 66.50 290 GLY A N 1
ATOM 2361 C CA . GLY A 1 290 ? 16.486 -14.422 18.321 1.00 66.50 290 GLY A CA 1
ATOM 2362 C C . GLY A 1 290 ? 17.308 -13.398 19.120 1.00 66.50 290 GLY A C 1
ATOM 2363 O O . GLY A 1 290 ? 17.140 -12.193 18.957 1.00 66.50 290 GLY A O 1
ATOM 2364 N N . ALA A 1 291 ? 18.232 -13.880 19.959 1.00 56.47 291 ALA A N 1
ATOM 2365 C CA . ALA A 1 291 ? 19.059 -13.056 20.853 1.00 56.47 291 ALA A CA 1
ATOM 2366 C C . ALA A 1 291 ? 20.079 -12.147 20.132 1.00 56.47 291 ALA A C 1
ATOM 2368 O O . ALA A 1 291 ? 20.699 -11.281 20.747 1.00 56.47 291 ALA A O 1
ATOM 2369 N N . THR A 1 292 ? 20.284 -12.325 18.825 1.00 50.44 292 THR A N 1
ATOM 2370 C CA . THR A 1 292 ? 21.203 -11.483 18.054 1.00 50.44 292 THR A CA 1
ATOM 2371 C C . THR A 1 292 ? 20.477 -10.248 17.528 1.00 50.44 292 THR A C 1
ATOM 2373 O O . THR A 1 292 ? 19.525 -10.349 16.759 1.00 50.44 292 THR A O 1
ATOM 2376 N N . GLN A 1 293 ? 20.995 -9.057 17.856 1.00 49.88 293 GLN A N 1
ATOM 2377 C CA . GLN A 1 293 ? 20.480 -7.736 17.442 1.00 49.88 293 GLN A CA 1
ATOM 23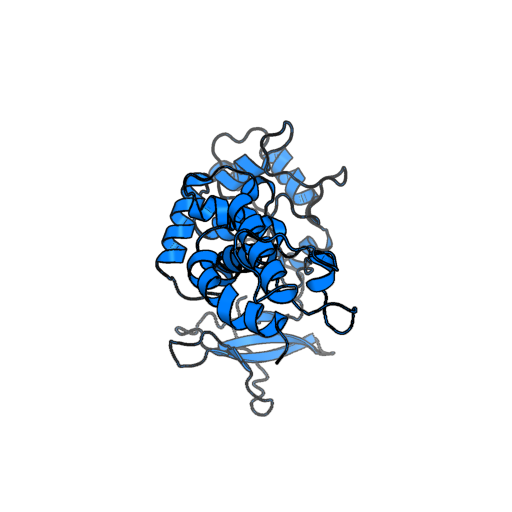78 C C . GLN A 1 293 ? 20.326 -7.542 15.912 1.00 49.88 293 GLN A C 1
ATOM 2380 O O . GLN A 1 293 ? 19.883 -6.490 15.449 1.00 49.88 293 GLN A O 1
ATOM 2385 N N . SER A 1 294 ? 20.723 -8.521 15.097 1.00 46.94 294 SER A N 1
ATOM 2386 C CA . SER A 1 294 ? 20.712 -8.487 13.633 1.00 46.94 294 SER A CA 1
ATOM 2387 C C . SER A 1 294 ? 19.458 -9.109 13.005 1.00 46.94 294 SER A C 1
ATOM 2389 O O . SER A 1 294 ? 19.129 -8.773 11.872 1.00 46.94 294 SER A O 1
ATOM 2391 N N . SER A 1 295 ? 18.730 -9.968 13.726 1.00 45.53 295 SER A N 1
ATOM 2392 C CA . SER A 1 295 ? 17.642 -10.762 13.153 1.00 45.53 295 SER A CA 1
ATOM 2393 C C . SER A 1 295 ? 16.371 -10.643 13.989 1.00 45.53 295 SER A C 1
ATOM 2395 O O . SER A 1 295 ? 16.298 -11.152 15.101 1.00 45.53 295 SER A O 1
ATOM 2397 N N . ALA A 1 296 ? 15.342 -9.993 13.445 1.00 57.00 296 ALA A N 1
ATOM 2398 C CA . ALA A 1 296 ? 13.993 -9.995 14.013 1.00 57.00 296 ALA A CA 1
ATOM 2399 C C . ALA A 1 296 ? 13.229 -11.303 13.713 1.00 57.00 296 ALA A C 1
ATOM 2401 O O . ALA A 1 296 ? 12.005 -11.342 13.801 1.00 57.00 296 ALA A O 1
ATOM 2402 N N . LEU A 1 297 ? 13.933 -12.378 13.340 1.00 65.75 297 LEU A N 1
ATOM 2403 C CA . LEU A 1 297 ? 13.311 -13.667 13.070 1.00 65.75 297 LEU A CA 1
ATOM 2404 C C . LEU A 1 297 ? 12.823 -14.296 14.379 1.00 65.75 297 LEU A C 1
ATOM 2406 O O . LEU A 1 297 ? 13.573 -14.417 15.353 1.00 65.75 297 LEU A O 1
ATOM 2410 N N . LEU A 1 298 ? 11.552 -14.693 14.371 1.00 70.31 298 LEU A N 1
ATOM 2411 C CA . LEU A 1 298 ? 10.953 -15.515 15.410 1.00 70.31 298 LEU A CA 1
ATOM 2412 C C . LEU A 1 298 ? 11.273 -16.981 15.121 1.00 70.31 298 LEU A C 1
ATOM 2414 O O . LEU A 1 298 ? 10.994 -17.476 14.027 1.00 70.31 298 LEU A O 1
ATOM 2418 N N . THR A 1 299 ? 11.823 -17.677 16.109 1.00 76.25 299 THR A N 1
ATOM 2419 C CA . THR A 1 299 ? 12.075 -19.117 16.037 1.00 76.25 299 THR A CA 1
ATOM 2420 C C . THR A 1 299 ? 11.030 -19.837 16.874 1.00 76.25 299 THR A C 1
ATOM 2422 O O . THR A 1 299 ? 10.843 -19.525 18.052 1.00 76.25 299 THR A O 1
ATOM 2425 N N . ARG A 1 300 ? 10.335 -20.794 16.258 1.00 74.19 300 ARG A N 1
ATOM 2426 C CA . ARG A 1 300 ? 9.403 -21.684 16.952 1.00 74.19 300 ARG A CA 1
ATOM 2427 C C . ARG A 1 300 ? 10.192 -22.610 17.876 1.00 74.19 300 ARG A C 1
ATOM 2429 O O . ARG A 1 300 ? 11.158 -23.219 17.423 1.00 74.19 300 ARG A O 1
ATOM 2436 N N . MET A 1 301 ? 9.770 -22.740 19.131 1.00 71.12 301 MET A N 1
ATOM 2437 C CA . MET A 1 301 ? 10.297 -23.795 20.001 1.00 71.12 301 MET A CA 1
ATOM 2438 C C . MET A 1 301 ? 9.686 -25.147 19.600 1.00 71.12 301 MET A C 1
ATOM 2440 O O . MET A 1 301 ? 8.480 -25.235 19.347 1.00 71.12 301 MET A O 1
ATOM 2444 N N . GLU A 1 302 ? 10.521 -26.180 19.468 1.00 57.91 302 GLU A N 1
ATOM 2445 C CA . GLU A 1 302 ? 10.082 -27.541 19.127 1.00 57.91 302 GLU A CA 1
ATOM 2446 C C . GLU A 1 302 ? 9.211 -28.157 20.240 1.00 57.91 302 GLU A C 1
ATOM 2448 O O . GLU A 1 302 ? 9.204 -27.694 21.379 1.00 57.91 302 GLU A O 1
ATOM 2453 N N . GLU A 1 303 ? 8.412 -29.170 19.882 1.00 51.72 303 GLU A N 1
ATOM 2454 C CA . GLU A 1 303 ? 7.256 -29.669 20.650 1.00 51.72 303 GLU A CA 1
ATOM 2455 C C . GLU A 1 303 ? 7.533 -30.219 22.062 1.00 51.72 303 GLU A C 1
ATOM 2457 O O . GLU A 1 303 ? 6.567 -30.477 22.781 1.00 51.72 303 GLU A O 1
ATOM 2462 N N . GLU A 1 304 ? 8.785 -30.406 22.480 1.00 44.44 304 GLU A N 1
ATOM 2463 C CA . GLU A 1 304 ? 9.106 -31.059 23.759 1.00 44.44 304 GLU A CA 1
ATOM 2464 C C . GLU A 1 304 ? 8.946 -30.146 24.991 1.00 44.44 304 GLU A C 1
ATOM 2466 O O . GLU A 1 304 ? 8.690 -30.652 26.081 1.00 44.44 304 GLU A O 1
ATOM 2471 N N . ASP A 1 305 ? 8.922 -28.818 24.823 1.00 41.84 305 ASP A N 1
ATOM 2472 C CA . ASP A 1 305 ? 8.712 -27.846 25.913 1.00 41.84 305 ASP A CA 1
ATOM 2473 C C . ASP A 1 305 ? 7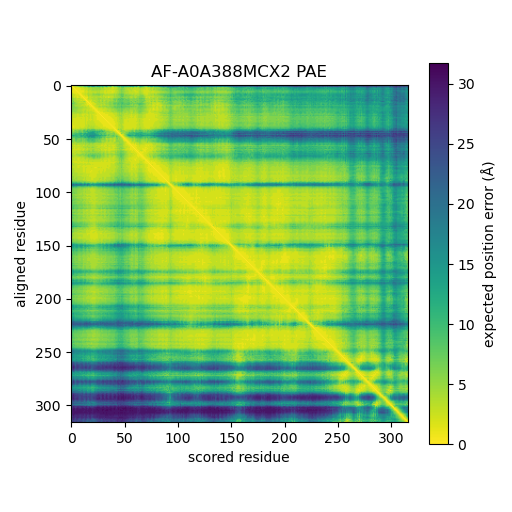.289 -27.250 25.903 1.00 41.84 305 ASP A C 1
ATOM 2475 O O . ASP A 1 305 ? 7.082 -26.031 25.877 1.00 41.84 305 ASP A O 1
ATOM 2479 N N . ARG A 1 306 ? 6.255 -28.106 25.898 1.00 46.31 306 ARG A N 1
ATOM 2480 C CA . ARG A 1 306 ? 4.844 -27.674 25.982 1.00 46.31 306 ARG A CA 1
ATOM 2481 C C . ARG A 1 306 ? 4.543 -27.013 27.330 1.00 46.31 306 ARG A C 1
ATOM 2483 O O . ARG A 1 306 ? 4.015 -27.640 28.248 1.00 46.31 306 ARG A O 1
ATOM 2490 N N . ILE A 1 307 ? 4.769 -25.705 27.424 1.00 50.25 307 ILE A N 1
ATOM 2491 C CA . ILE A 1 307 ? 4.130 -24.873 28.442 1.00 50.25 307 ILE A CA 1
ATOM 2492 C C . ILE A 1 307 ? 2.631 -24.825 28.101 1.00 50.25 307 ILE A C 1
ATOM 2494 O O . ILE A 1 307 ? 2.187 -24.080 27.232 1.00 50.25 307 ILE A O 1
ATOM 2498 N N . THR A 1 308 ? 1.834 -25.648 28.782 1.00 48.44 308 THR A N 1
ATOM 2499 C CA . THR A 1 308 ? 0.367 -25.746 28.632 1.00 48.44 308 THR A CA 1
ATOM 2500 C C . THR A 1 308 ? -0.392 -24.543 29.195 1.00 48.44 308 THR A C 1
ATOM 2502 O O . THR A 1 308 ? -1.620 -24.507 29.146 1.00 48.44 308 THR A O 1
ATOM 2505 N N . ARG A 1 309 ? 0.308 -23.545 29.742 1.00 55.81 309 ARG A N 1
ATOM 2506 C CA . ARG A 1 309 ? -0.312 -22.359 30.330 1.00 55.81 309 ARG A CA 1
ATOM 2507 C C . ARG A 1 309 ? 0.400 -21.101 29.848 1.00 55.81 309 ARG A C 1
ATOM 2509 O O . ARG A 1 309 ? 1.531 -20.871 30.272 1.00 55.81 309 ARG A O 1
ATOM 2516 N N . PRO A 1 310 ? -0.223 -20.283 28.981 1.00 57.22 310 PRO A N 1
ATOM 2517 C CA . PRO A 1 310 ? 0.292 -18.940 28.761 1.00 57.22 310 PRO A CA 1
ATOM 2518 C C . PRO A 1 310 ? 0.379 -18.184 30.100 1.00 57.22 310 PRO A C 1
ATOM 2520 O O . PRO A 1 310 ? -0.342 -18.531 31.045 1.00 57.22 310 PRO A O 1
ATOM 2523 N N . PRO A 1 311 ? 1.238 -17.156 30.205 1.00 59.06 311 PRO A N 1
ATOM 2524 C CA . PRO A 1 311 ? 1.283 -16.304 31.386 1.00 59.06 311 PRO A CA 1
ATOM 2525 C C . PRO A 1 311 ? -0.110 -15.729 31.710 1.00 59.06 311 PRO A C 1
ATOM 2527 O O . PRO A 1 311 ? -0.942 -15.566 30.813 1.00 59.06 311 PRO A O 1
ATOM 2530 N N . PRO A 1 312 ? -0.385 -15.411 32.989 1.00 54.78 312 PRO A N 1
ATOM 2531 C CA . PRO A 1 312 ? -1.727 -15.068 33.468 1.00 54.78 312 PRO A CA 1
ATOM 2532 C C . PRO A 1 312 ? -2.318 -13.806 32.823 1.00 54.78 312 PRO A C 1
ATOM 2534 O O . PRO A 1 312 ? -3.525 -13.591 32.912 1.00 54.78 312 PRO A O 1
ATOM 2537 N N . VAL A 1 313 ? -1.496 -12.978 32.165 1.00 62.12 313 VAL A N 1
ATOM 2538 C CA . VAL A 1 313 ? -1.934 -11.754 31.492 1.00 62.12 313 VAL A CA 1
ATOM 2539 C C . VAL A 1 313 ? -1.322 -11.664 30.092 1.00 62.12 313 VAL A C 1
ATOM 2541 O O . VAL A 1 313 ? -0.220 -11.150 29.901 1.00 62.12 313 VAL A O 1
ATOM 2544 N N . LEU A 1 314 ? -2.070 -12.133 29.096 1.00 61.97 314 LEU A N 1
ATOM 2545 C CA . LEU A 1 314 ? -1.733 -11.952 27.686 1.00 61.97 314 LEU A CA 1
ATOM 2546 C C . LEU A 1 314 ? -2.296 -10.630 27.141 1.00 61.97 314 LEU A C 1
ATOM 2548 O O . LEU A 1 314 ? -3.387 -10.197 27.517 1.00 61.97 314 LEU A O 1
ATOM 2552 N N . THR A 1 315 ? -1.575 -10.015 26.205 1.00 66.94 315 THR A N 1
ATOM 2553 C CA . THR A 1 315 ? -2.111 -8.969 25.307 1.00 66.94 315 THR A CA 1
ATOM 2554 C C . THR A 1 315 ? -1.850 -9.347 23.879 1.00 66.94 315 THR A C 1
ATOM 2556 O O . THR A 1 315 ? -0.783 -9.891 23.598 1.00 66.94 315 THR A O 1
ATOM 2559 N N . GLN A 1 316 ? -2.789 -8.983 23.015 1.00 59.72 316 GLN A N 1
ATOM 2560 C CA . GLN A 1 316 ? -2.574 -8.921 21.574 1.00 59.72 316 GLN A CA 1
ATOM 2561 C C . GLN A 1 316 ? -1.596 -7.806 21.200 1.00 59.72 316 GLN A C 1
ATOM 2563 O O . GLN A 1 316 ? -1.539 -6.800 21.946 1.00 59.72 316 GLN A O 1
#

Foldseek 3Di:
DALLVCCQPPVCVVVVVVLLQDQDDPVRLVVSLVVSQCCRFPVPDDPPDDDDRPDDSVQLCDDVVSVHVVHDRSNLVSLVSLLVVLVVLVPDPDPDVVNVVVLVQLCVQLLAPDSVCSNLCLPAVQSLPGDGPDNRVVSNSVSNVVVPDPDDDDDQFLVSQQAAFLFPDQQQAFPVSHTQHLHPDPPHDNSLCRSLPRTGNVVQADPVVLGGHDLVRSPVSHPPDDPSVVVSVRSVVRHDPVSVQNSDPPDDTGFQDKKFDPPDPVRQKIWGFHDADPVRATAIWIWGQDPDPPDRDTDTDDDPPPPSDDPPDIDD

Organism: Chara braunii (NCBI:txid69332)

Sequence (316 aa):
MGRALVVNMALFALLWYVGKVRPLGSKTRTVVKRRAAKFVWKPGGRDSEGFMPKVAWDTICHSRQEGGLGLKDPGKQNNAMVATWVPKALATDKEEHWILLAETSLMKSWKLARREDVWACIGIDSYLRRPVRSELWTGILKAWKEVKPDRWTEPVTKQEVLLQIIFENPKIRNGEGKMLMADRKAGSFGRTWIEQGIVRIRDIWNEFREDWCTTSEIKQRMVNLRRAEDKLAEVISAIPAQWKQILDPGSLDPPGTWYTDKQAQDKTQFWKLVSFEEGGGRKFELWLRGATQSSALLTRMEEEDRITRPPPVLTQ